Protein AF-X1JPV7-F1 (afdb_monomer)

Nearest PDB structures (foldseek):
  5b48-assembly1_B  TM=8.576E-01  e=3.446E-05  Sulfurisphaera tokodaii str. 7
  6n2o-assembly1_D  TM=8.609E-01  e=1.633E-04  Magnetococcus marinus MC-1
  5b46-assembly1_B-2  TM=8.601E-01  e=2.858E-04  Sulfurisphaera tokodaii str. 7
  5b47-assembly1_B-2  TM=8.815E-01  e=9.323E-04  Sulfurisphaera tokodaii str. 7
  9iz4-assembly3_L  TM=7.143E-01  e=3.664E-02  Bacillus spizizenii ATCC 6633 = JCM 2499

pLDDT: mean 92.88, std 5.91, range [62.09, 98.5]

Secondary structure (DSSP, 8-state):
-HHHHHHHHHTT--------S-SSS--HHHHHHHHTT-SEEE---SSS-HHHHHHHHHHHHTT---EEESTTTTSS-SSS---HHHHHHHHHHHHTS-------HHHHHHHHHT-------PPTT-THHHHHHHHHHHHHHTT--GGGSEEE--TTGGGGGGSTTT----B--STTHHHHHHHHHHHTT--S-EEEEEEHHHIIIIIHHHHHHHHHTT---EEEEE--SSBGGGTSB--TT----

Solvent-accessible surface area (backbone atoms only — not comparable to full-atom values): 14551 Å² total; per-residue (Å²): 111,68,46,56,56,49,50,33,62,74,69,70,52,90,73,92,83,83,86,81,88,46,84,77,76,58,64,57,70,63,50,51,66,50,53,76,77,41,60,63,47,76,52,89,72,76,65,68,71,60,66,52,52,49,51,53,52,50,33,60,73,67,71,48,86,52,52,73,40,21,52,91,76,57,69,32,70,68,68,79,81,81,44,54,71,54,48,50,56,44,48,24,64,76,63,75,42,86,78,85,72,92,69,58,66,67,59,55,52,53,51,58,75,66,58,72,88,79,73,68,56,74,61,91,87,45,66,66,58,56,52,46,52,50,51,54,49,49,42,48,74,72,72,45,57,67,96,63,41,54,24,23,14,13,60,53,66,51,40,35,35,40,28,78,95,51,62,50,37,76,45,65,86,39,74,31,39,11,51,48,51,35,49,50,45,46,74,73,61,52,83,57,68,31,31,17,34,33,30,44,42,34,30,74,74,45,31,54,66,41,46,53,51,35,60,76,69,63,53,87,61,47,80,46,73,55,69,75,46,39,33,56,71,85,72,56,43,83,38,98,69,39,78,89,127

Radius of gyration: 24.76 Å; Cα contacts (8 Å, |Δi|>4): 317; chains: 1; bounding box: 58×49×65 Å

Foldseek 3Di:
DVLLVVLCVVLVNDDDDDDFPDLVVTPLVVLLVVLVVAQEDEDDDAADCSVLVVSVVSCVVVVHNHHYHYPVVPLDPNDDDDHNVSSQSSVCVRVVHHRDDPDDPVVVVVVVVVDDDDQDADDDPQCVVVVLVVVCVVCVVVVHDLVLEAEDEEPANRVNCCDPPRVRHDDYDYQQCQLVVQLVCQVVPSPDEYEGEHEPQSCVVHNVVSVVVCVVVVRRYHYDYHYPQASVRVPGHGGPSHDDD

Mean predicted aligned error: 7.43 Å

Structure (mmCIF, N/CA/C/O backbone):
data_AF-X1JPV7-F1
#
_entry.id   AF-X1JPV7-F1
#
loop_
_atom_site.group_PDB
_atom_site.id
_atom_site.type_symbol
_atom_site.label_atom_id
_atom_site.label_alt_id
_atom_site.label_comp_id
_atom_site.label_asym_id
_atom_site.label_entity_id
_atom_site.label_seq_id
_atom_site.pdbx_PDB_ins_code
_atom_site.Cartn_x
_atom_site.Cartn_y
_atom_site.Cartn_z
_atom_site.occupancy
_atom_site.B_iso_or_equiv
_atom_site.auth_seq_id
_atom_site.auth_comp_id
_atom_site.auth_asym_id
_atom_site.auth_atom_id
_atom_site.pdbx_PDB_model_num
ATOM 1 N N . GLU A 1 1 ? -4.449 -0.088 17.445 1.00 78.62 1 GLU A N 1
ATOM 2 C CA . GLU A 1 1 ? -4.284 -0.575 18.845 1.00 78.62 1 GLU A CA 1
ATOM 3 C C . GLU A 1 1 ? -3.249 0.210 19.666 1.00 78.62 1 GLU A C 1
ATOM 5 O O . GLU A 1 1 ? -3.601 0.684 20.741 1.00 78.62 1 GLU A O 1
ATOM 10 N N . GLY A 1 2 ? -2.005 0.383 19.190 1.00 88.56 2 GLY A N 1
ATOM 11 C CA . GLY A 1 2 ? -0.920 1.027 19.959 1.00 88.56 2 GLY A CA 1
ATOM 12 C C . GLY A 1 2 ? -1.263 2.413 20.525 1.00 88.56 2 GLY A C 1
ATOM 13 O O . GLY A 1 2 ? -1.273 2.585 21.741 1.00 88.56 2 GLY A O 1
ATOM 14 N N . ASN A 1 3 ? -1.652 3.361 19.664 1.00 91.12 3 ASN A N 1
ATOM 15 C CA . ASN A 1 3 ? -2.007 4.731 20.076 1.00 91.12 3 ASN A CA 1
ATOM 16 C C . ASN A 1 3 ? -3.166 4.787 21.090 1.00 91.12 3 ASN A C 1
ATOM 18 O O . ASN A 1 3 ? -3.196 5.665 21.947 1.00 91.12 3 ASN A O 1
ATOM 22 N N . PHE A 1 4 ? -4.120 3.853 21.005 1.00 93.75 4 PHE A N 1
ATOM 23 C CA . PHE A 1 4 ? -5.228 3.754 21.957 1.00 93.75 4 PHE A CA 1
ATOM 24 C C . PHE A 1 4 ? -4.739 3.329 23.341 1.00 93.75 4 PHE A C 1
ATOM 26 O O . PHE A 1 4 ? -5.003 4.022 24.320 1.00 93.75 4 PHE A O 1
ATOM 33 N N . LYS A 1 5 ? -3.955 2.248 23.421 1.00 93.38 5 LYS A N 1
ATOM 34 C CA . LYS A 1 5 ? -3.360 1.790 24.687 1.00 93.38 5 LYS A CA 1
ATOM 35 C C . LYS A 1 5 ? -2.445 2.846 25.308 1.00 93.38 5 LYS A C 1
ATOM 37 O O . LYS A 1 5 ? -2.472 3.040 26.522 1.00 93.38 5 LYS A O 1
ATOM 42 N N . GLU A 1 6 ? -1.668 3.545 24.484 1.00 92.81 6 GLU A N 1
ATOM 43 C CA . GLU A 1 6 ? -0.836 4.661 24.935 1.00 92.81 6 GLU A CA 1
ATOM 44 C C . GLU A 1 6 ? -1.685 5.779 25.551 1.00 92.81 6 GLU A C 1
ATOM 46 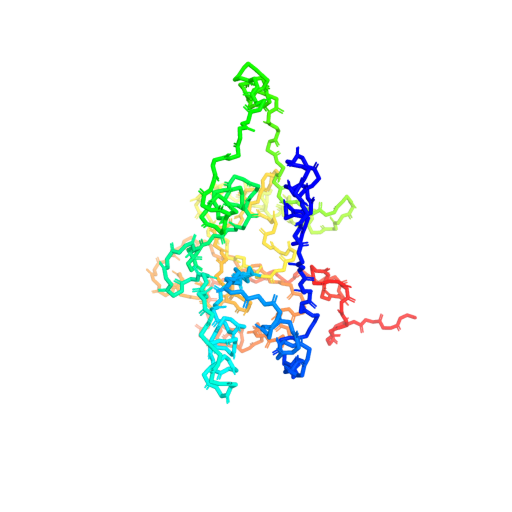O O . GLU A 1 6 ? -1.363 6.256 26.638 1.00 92.81 6 GLU A O 1
ATOM 51 N N . ALA A 1 7 ? -2.796 6.160 24.910 1.00 92.62 7 ALA A N 1
ATOM 52 C CA . ALA A 1 7 ? -3.692 7.191 25.427 1.00 92.62 7 ALA A CA 1
ATOM 53 C C . ALA A 1 7 ? -4.322 6.787 26.768 1.00 92.62 7 ALA A C 1
ATOM 55 O O . ALA A 1 7 ? -4.340 7.599 27.693 1.00 92.62 7 ALA A O 1
ATOM 56 N N . LEU A 1 8 ? -4.766 5.530 26.912 1.00 93.25 8 LEU A N 1
ATOM 57 C CA . LEU A 1 8 ? -5.289 5.022 28.185 1.00 93.25 8 LEU A CA 1
ATOM 58 C C . LEU A 1 8 ? -4.258 5.144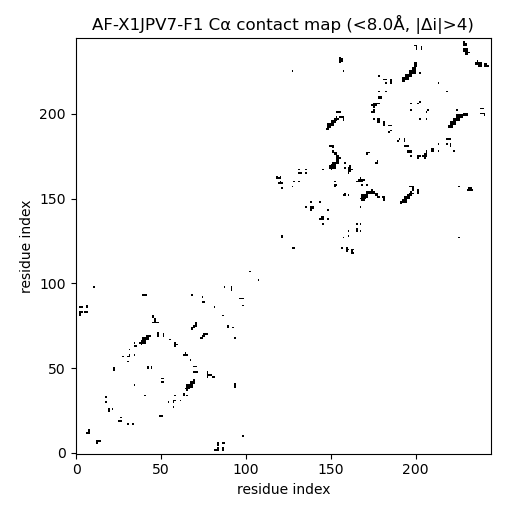 29.310 1.00 93.25 8 LEU A C 1
ATOM 60 O O . LEU A 1 8 ? -4.578 5.651 30.383 1.00 93.25 8 LEU A O 1
ATOM 64 N N . LYS A 1 9 ? -3.013 4.722 29.051 1.00 92.44 9 LYS A N 1
ATOM 65 C CA . LYS A 1 9 ? -1.923 4.795 30.031 1.00 92.44 9 LYS A CA 1
ATOM 66 C C . LYS A 1 9 ? -1.575 6.242 30.377 1.00 92.44 9 LYS A C 1
ATOM 68 O O . LYS A 1 9 ? -1.442 6.566 31.551 1.00 92.44 9 LYS A O 1
ATOM 73 N N . LYS A 1 10 ? -1.436 7.105 29.367 1.00 90.56 10 LYS A N 1
ATOM 74 C CA . LYS A 1 10 ? -1.024 8.503 29.542 1.00 90.56 10 LYS A CA 1
ATOM 75 C C . LYS A 1 10 ? -2.023 9.311 30.364 1.00 90.56 10 LYS A C 1
ATOM 77 O O . LYS A 1 10 ? -1.609 10.120 31.181 1.00 90.56 10 LYS A O 1
ATOM 82 N N . TYR A 1 11 ? -3.315 9.086 30.149 1.00 90.81 11 TYR A N 1
ATOM 83 C CA . TYR A 1 11 ? -4.384 9.817 30.831 1.00 90.81 11 TYR A CA 1
ATOM 84 C C . TYR A 1 11 ? -4.992 9.044 32.010 1.00 90.81 11 TYR A C 1
ATOM 86 O O . TYR A 1 11 ? -6.027 9.446 32.530 1.00 90.81 11 TYR A O 1
ATOM 94 N N . ASN A 1 12 ? -4.367 7.932 32.419 1.00 91.69 12 ASN A N 1
ATOM 95 C CA . ASN A 1 12 ? -4.822 7.055 33.502 1.00 91.69 12 ASN A CA 1
ATOM 96 C C . ASN A 1 12 ? -6.316 6.673 33.395 1.00 91.69 12 ASN A C 1
ATOM 98 O O . ASN A 1 12 ? -7.053 6.647 34.383 1.00 91.69 12 ASN A O 1
ATOM 102 N N . LEU A 1 13 ? -6.776 6.407 32.170 1.00 92.75 13 LEU A N 1
ATOM 103 C CA . LEU A 1 13 ? -8.178 6.124 31.880 1.00 92.75 13 LEU A CA 1
ATOM 104 C C . LEU A 1 13 ? -8.487 4.652 32.131 1.00 92.75 13 LEU A C 1
ATOM 106 O O . LEU A 1 13 ? -7.858 3.759 31.561 1.00 92.75 13 LEU A O 1
ATOM 110 N N . LYS A 1 14 ? -9.522 4.400 32.933 1.00 93.25 14 LYS A N 1
ATOM 111 C CA . LYS 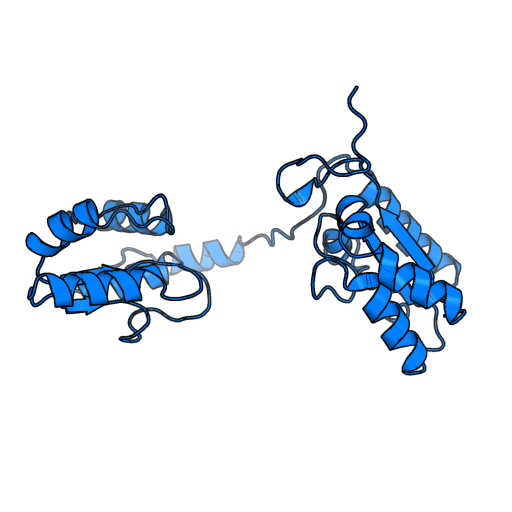A 1 14 ? -10.082 3.064 33.144 1.00 93.25 14 LYS A CA 1
ATOM 112 C C . LYS A 1 14 ? -11.298 2.884 32.244 1.00 93.25 14 LYS A C 1
ATOM 114 O O . LYS A 1 14 ? -12.404 3.262 32.612 1.00 93.25 14 LYS A O 1
ATOM 119 N N . LEU A 1 15 ? -11.069 2.337 31.053 1.00 94.31 15 LEU A N 1
ATOM 120 C CA . LEU A 1 15 ? -12.117 2.035 30.080 1.00 94.31 15 LEU A CA 1
ATOM 121 C C . LEU A 1 15 ? -12.209 0.531 29.830 1.00 94.31 15 LEU A C 1
ATOM 123 O O . LEU A 1 15 ? -11.190 -0.140 29.662 1.00 94.31 15 LEU A O 1
ATOM 127 N N . SER A 1 16 ? -13.438 0.026 29.748 1.00 94.94 16 SER A N 1
ATOM 128 C CA . SER A 1 16 ? -13.720 -1.289 29.175 1.00 94.94 16 SER A CA 1
ATOM 129 C C . SER A 1 16 ? -13.540 -1.212 27.661 1.00 94.94 16 SER A C 1
ATOM 131 O O . SER A 1 16 ? -14.038 -0.284 27.026 1.00 94.94 16 SER A O 1
ATOM 133 N N . TRP A 1 17 ? -12.829 -2.167 27.067 1.00 95.31 17 TRP A N 1
ATOM 134 C CA . TRP A 1 17 ? -12.617 -2.212 25.620 1.00 95.31 17 TRP A CA 1
ATOM 135 C C . TRP A 1 17 ? -12.588 -3.656 25.118 1.00 95.31 17 TRP A C 1
ATOM 137 O O . TRP A 1 17 ? -12.130 -4.560 25.817 1.00 95.31 17 TRP A O 1
ATOM 147 N N . LEU A 1 18 ? -13.077 -3.859 23.895 1.00 95.25 18 LEU A N 1
ATOM 148 C CA . LEU A 1 18 ? -13.127 -5.151 23.220 1.00 95.25 18 LEU A CA 1
ATOM 149 C C . LEU A 1 18 ? -12.269 -5.091 21.955 1.00 95.25 18 LEU A C 1
ATOM 151 O O . LEU A 1 18 ? -12.487 -4.251 21.085 1.00 95.25 18 LEU A O 1
ATOM 155 N N . LYS A 1 19 ? -11.289 -5.994 21.843 1.00 94.94 19 LYS A N 1
ATOM 156 C CA . LYS A 1 19 ? -10.516 -6.174 20.610 1.00 94.94 19 LYS A CA 1
ATOM 157 C C . LYS A 1 19 ? -11.245 -7.144 19.685 1.00 94.94 19 LYS A C 1
ATOM 159 O O . LYS A 1 19 ? -11.418 -8.310 20.038 1.00 94.94 19 LYS A O 1
ATOM 164 N N . ILE A 1 20 ? -11.594 -6.679 18.490 1.00 93.44 20 ILE A N 1
ATOM 165 C CA . ILE A 1 20 ? -12.087 -7.529 17.406 1.00 93.44 20 ILE A CA 1
ATOM 166 C C . ILE A 1 20 ? -10.874 -8.077 16.647 1.00 93.44 20 ILE A C 1
ATOM 168 O O . ILE A 1 20 ? -10.112 -7.317 16.056 1.00 93.44 20 ILE A O 1
ATOM 172 N N . GLY A 1 21 ? -10.641 -9.387 16.748 1.00 89.69 21 GLY A N 1
ATOM 173 C CA . GLY A 1 21 ? -9.523 -10.063 16.074 1.00 89.69 21 GLY A CA 1
ATOM 174 C C . GLY A 1 21 ? -9.856 -10.562 14.667 1.00 89.69 21 GLY A C 1
ATOM 175 O O . GLY A 1 21 ? -8.951 -10.752 13.866 1.00 89.69 21 GLY A O 1
ATOM 176 N N . MET A 1 22 ? -11.144 -10.751 14.377 1.00 87.62 22 MET A N 1
ATOM 177 C CA . MET A 1 22 ? -11.664 -11.236 13.104 1.00 87.62 22 MET A CA 1
ATOM 178 C C . MET A 1 22 ? -12.883 -10.389 12.740 1.00 87.62 22 MET A C 1
ATOM 180 O O . MET A 1 22 ? -13.811 -10.283 13.543 1.00 87.62 22 MET A O 1
ATOM 184 N N . VAL A 1 23 ? -12.861 -9.756 11.566 1.00 89.38 23 VAL A N 1
ATOM 185 C CA . VAL A 1 23 ? -13.996 -8.957 11.066 1.00 89.38 23 VAL A CA 1
ATOM 186 C C . 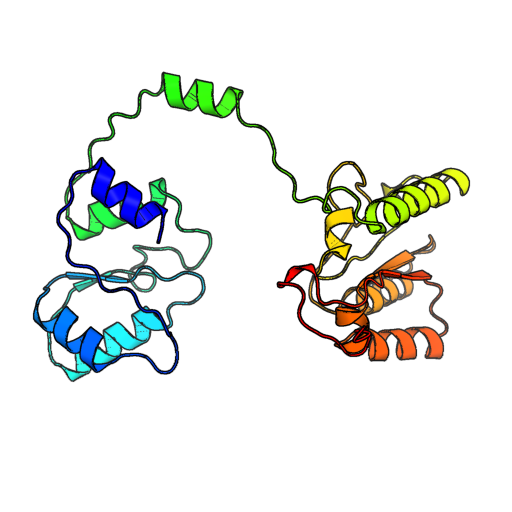VAL A 1 23 ? -15.046 -9.828 10.379 1.00 89.38 23 VAL A C 1
ATOM 188 O O . VAL A 1 23 ? -16.219 -9.473 10.357 1.00 89.38 23 VAL A O 1
ATOM 191 N N . HIS A 1 24 ? -14.634 -10.989 9.861 1.00 87.31 24 HIS A N 1
ATOM 192 C CA . HIS A 1 24 ? -15.526 -11.965 9.257 1.00 87.31 24 HIS A CA 1
ATOM 193 C C . HIS A 1 24 ? -15.006 -13.402 9.476 1.00 87.31 24 HIS A C 1
ATOM 195 O O . HIS A 1 24 ? -13.898 -13.703 9.029 1.00 87.31 24 HIS A O 1
ATOM 201 N N . PRO A 1 25 ? -15.765 -14.288 10.150 1.00 90.50 25 PRO A N 1
ATOM 202 C CA . PRO A 1 25 ? -17.029 -14.010 10.838 1.00 90.50 25 PRO A CA 1
ATOM 203 C C . PRO A 1 25 ? -16.832 -13.085 12.053 1.00 90.50 25 PRO A C 1
ATOM 205 O O . PRO A 1 25 ? -15.816 -13.161 12.747 1.00 90.50 25 PRO A O 1
ATOM 208 N N . LEU A 1 26 ? -17.806 -12.205 12.307 1.00 93.88 26 LEU A N 1
ATOM 209 C CA . LEU A 1 26 ? -17.771 -11.262 13.426 1.00 93.88 26 LEU A CA 1
ATOM 210 C C . LEU A 1 26 ? -18.178 -11.966 14.740 1.00 93.88 26 LEU A C 1
ATOM 212 O O . LEU A 1 26 ? -19.150 -12.723 14.740 1.00 93.88 26 LEU A O 1
ATOM 216 N N . PRO A 1 27 ? -17.493 -11.729 15.878 1.00 95.25 27 PRO A N 1
ATOM 217 C CA . PRO A 1 27 ? -17.831 -12.361 17.155 1.00 95.25 27 PRO A CA 1
ATOM 218 C C . PRO A 1 27 ? -19.057 -11.701 17.814 1.00 95.25 27 PRO A C 1
ATOM 220 O O . PRO A 1 27 ? -18.924 -10.980 18.805 1.00 95.25 27 PRO A O 1
ATOM 223 N N . GLU A 1 28 ? -20.249 -11.950 17.268 1.00 95.25 28 GLU A N 1
ATOM 224 C CA . GLU A 1 28 ? -21.493 -11.278 17.674 1.00 95.25 28 GLU A CA 1
ATOM 225 C C . GLU A 1 28 ? -21.799 -11.394 19.172 1.00 95.25 28 GLU A C 1
ATOM 227 O O . GLU A 1 28 ? -22.053 -10.378 19.810 1.00 95.25 28 GLU A O 1
ATOM 232 N N . GLU A 1 29 ? -21.728 -12.594 19.758 1.00 95.31 29 GLU A N 1
ATOM 233 C CA . GLU A 1 29 ? -22.069 -12.808 21.177 1.00 95.31 29 GLU A CA 1
ATOM 234 C C . GLU A 1 29 ? -21.191 -11.976 22.120 1.00 95.31 29 GLU A C 1
ATOM 236 O O . GLU A 1 29 ? -21.682 -11.338 23.048 1.00 95.31 29 GLU A O 1
ATOM 241 N N . ARG A 1 30 ? -19.893 -11.859 21.817 1.00 96.25 30 ARG A N 1
ATOM 242 C CA . ARG A 1 30 ? -18.977 -11.026 22.611 1.00 96.25 30 ARG A CA 1
ATOM 243 C C . ARG A 1 30 ? -19.296 -9.539 22.487 1.00 96.25 30 ARG A C 1
ATOM 245 O O . ARG A 1 30 ? -19.095 -8.793 23.443 1.00 96.25 30 ARG A O 1
ATOM 252 N N . ILE A 1 31 ? -19.746 -9.099 21.311 1.00 96.81 31 ILE A N 1
ATOM 253 C CA . ILE A 1 31 ? -20.178 -7.715 21.093 1.00 96.81 31 ILE A CA 1
ATOM 254 C C . ILE A 1 31 ? -21.469 -7.462 21.871 1.00 96.81 31 ILE A C 1
ATOM 256 O O . ILE A 1 31 ? -21.553 -6.447 22.558 1.00 96.81 31 ILE A O 1
ATOM 260 N N . LYS A 1 32 ? -22.430 -8.392 21.837 1.00 96.50 32 LYS A N 1
ATOM 261 C CA . LYS A 1 32 ? -23.681 -8.294 22.600 1.00 96.50 32 LYS A CA 1
ATOM 262 C C . LYS A 1 32 ? -23.413 -8.136 24.096 1.00 96.50 32 LYS A C 1
ATOM 264 O O . LYS A 1 32 ? -23.798 -7.121 24.672 1.00 96.50 32 LYS A O 1
ATOM 269 N N . GLU A 1 33 ? -22.650 -9.056 24.686 1.00 96.50 33 GLU A N 1
ATOM 270 C CA . GLU A 1 33 ? -22.269 -9.015 26.108 1.00 96.50 33 GLU A CA 1
ATOM 271 C C . GLU A 1 33 ? -21.542 -7.719 26.504 1.00 96.50 33 GLU A C 1
ATOM 273 O O . GLU A 1 33 ? -21.607 -7.278 27.656 1.00 96.50 33 GLU A O 1
ATOM 278 N N . PHE A 1 34 ? -20.794 -7.123 25.571 1.00 97.25 34 PHE A N 1
ATOM 279 C CA . PHE A 1 34 ? -20.110 -5.854 25.790 1.00 97.25 34 PHE A CA 1
ATOM 280 C C . PHE A 1 34 ? -21.086 -4.671 25.751 1.00 97.25 34 PHE A C 1
ATOM 282 O O . PHE A 1 34 ? -21.041 -3.820 26.639 1.00 97.25 34 PHE A O 1
ATOM 289 N N . LEU A 1 35 ? -21.984 -4.635 24.759 1.00 97.00 35 LEU A N 1
ATOM 290 C CA . LEU A 1 35 ? -22.982 -3.575 24.574 1.00 97.00 35 LEU A CA 1
ATOM 291 C C . LEU A 1 35 ? -24.021 -3.529 25.699 1.00 97.00 35 LEU A C 1
ATOM 293 O O . LEU A 1 35 ? -24.482 -2.449 26.056 1.00 97.00 35 LEU A O 1
ATOM 297 N N . GLU A 1 36 ? -24.362 -4.667 26.301 1.00 95.88 36 GLU A N 1
ATOM 298 C CA . GLU A 1 36 ? -25.276 -4.715 27.451 1.00 95.88 36 GLU A CA 1
ATOM 299 C C . GLU A 1 36 ? -24.756 -3.924 28.661 1.00 95.88 36 GLU A C 1
ATOM 301 O O . GLU A 1 36 ? -25.542 -3.363 29.425 1.00 95.88 36 GLU A O 1
ATOM 306 N N . LYS A 1 37 ? -23.429 -3.843 28.819 1.00 95.75 37 LYS A N 1
ATOM 307 C CA . LYS A 1 37 ? -22.756 -3.262 29.993 1.00 95.75 37 LYS A CA 1
ATOM 308 C C . LYS A 1 37 ? -22.398 -1.785 29.831 1.00 95.75 37 LYS A C 1
ATOM 310 O O . LYS A 1 37 ? -21.798 -1.213 30.740 1.00 95.75 37 LYS A O 1
ATOM 315 N N . VAL A 1 38 ? -22.705 -1.174 28.686 1.00 95.81 38 VAL A N 1
ATOM 316 C CA . VAL A 1 38 ? -22.317 0.208 28.376 1.00 95.81 38 VAL A CA 1
ATOM 317 C C . VAL A 1 38 ? -23.481 1.009 27.801 1.00 95.81 38 VAL A C 1
ATOM 319 O O . VAL A 1 38 ? -24.355 0.482 27.119 1.00 95.81 38 VAL A O 1
ATOM 322 N N . ASP A 1 39 ? -23.467 2.317 28.049 1.00 95.69 39 ASP A N 1
ATOM 323 C CA . ASP A 1 39 ? -24.449 3.251 27.478 1.00 95.69 39 ASP A CA 1
ATOM 324 C C . ASP A 1 39 ? -23.883 4.052 26.301 1.00 95.69 39 ASP A C 1
ATOM 326 O O . ASP A 1 39 ? -24.634 4.636 25.521 1.00 95.69 39 ASP A O 1
ATOM 330 N N . ARG A 1 40 ? -22.553 4.072 26.151 1.00 96.62 40 ARG A N 1
ATOM 331 C CA . ARG A 1 40 ? -21.840 4.709 25.041 1.00 96.62 40 ARG A CA 1
ATOM 332 C C . ARG A 1 40 ? -20.716 3.797 24.573 1.00 96.62 40 ARG A C 1
ATOM 334 O O . ARG A 1 40 ? -19.976 3.265 25.401 1.00 96.62 40 ARG A O 1
ATOM 341 N N . VAL A 1 41 ? -20.551 3.654 23.265 1.00 97.50 41 VAL A N 1
ATOM 342 C CA . VAL A 1 41 ? -19.475 2.864 22.664 1.00 97.50 41 VAL A CA 1
ATOM 343 C C . VAL A 1 41 ? -18.817 3.656 21.546 1.00 97.50 41 VAL A C 1
ATOM 345 O O . VAL A 1 41 ? -19.487 4.295 20.744 1.00 97.50 41 VAL A O 1
ATOM 348 N N . LEU A 1 42 ? -17.488 3.623 21.507 1.00 97.44 42 LEU A N 1
ATOM 349 C CA . LEU A 1 42 ? -16.700 4.179 20.417 1.00 97.44 42 LEU A CA 1
ATOM 350 C C . LEU A 1 42 ? -16.140 3.033 19.582 1.00 97.44 42 LEU A C 1
ATOM 352 O O . LEU A 1 42 ? -15.360 2.226 20.095 1.00 97.44 42 LEU A O 1
ATOM 356 N N . VAL A 1 43 ? -16.499 2.983 18.304 1.00 96.88 43 VAL A N 1
ATOM 357 C CA . VAL A 1 43 ? -15.968 1.995 17.367 1.00 96.88 43 VAL A CA 1
ATOM 358 C C . VAL A 1 43 ? -14.724 2.569 16.698 1.00 96.88 43 VAL A C 1
ATOM 360 O O . VAL A 1 43 ? -14.787 3.513 15.915 1.00 96.88 43 VAL A O 1
ATOM 363 N N . LEU A 1 44 ? -13.564 2.012 17.045 1.00 95.00 44 LEU A N 1
ATOM 364 C CA . LEU A 1 44 ? -12.286 2.356 16.428 1.00 95.00 44 LEU A CA 1
ATOM 365 C C . LEU A 1 44 ? -11.950 1.336 15.332 1.00 95.00 44 LEU A C 1
ATOM 367 O O . LEU A 1 44 ? -11.369 0.293 15.628 1.00 95.00 44 LEU A O 1
ATOM 371 N N . GLU A 1 45 ? -12.246 1.662 14.073 1.00 91.94 45 GLU A N 1
ATOM 372 C CA . GLU A 1 45 ? -11.893 0.838 12.908 1.00 91.94 45 GLU A CA 1
ATOM 373 C C . GLU A 1 45 ? -11.257 1.652 11.770 1.00 91.94 45 GLU A C 1
ATOM 375 O O . GLU A 1 45 ? -11.701 2.745 11.441 1.00 91.94 45 GLU A O 1
ATOM 380 N N . GLU A 1 46 ? -10.211 1.145 11.124 1.00 87.19 46 GLU A N 1
ATOM 381 C CA . GLU A 1 46 ? -9.577 1.826 9.981 1.00 87.19 46 GLU A CA 1
ATOM 382 C C . GLU A 1 46 ? -10.260 1.420 8.657 1.00 87.19 46 GLU A C 1
ATOM 384 O O . GLU A 1 46 ? -10.883 0.369 8.596 1.00 87.19 46 GLU A O 1
ATOM 389 N N . LEU A 1 47 ? -10.169 2.258 7.612 1.00 86.38 47 LEU A N 1
ATOM 390 C CA . LEU A 1 47 ? -10.825 2.090 6.293 1.00 86.38 47 LEU A CA 1
ATOM 391 C C . LEU A 1 47 ? -12.347 2.316 6.283 1.00 86.38 47 LEU A C 1
ATOM 393 O O . LEU A 1 47 ? -12.782 3.421 6.603 1.00 86.38 47 LEU A O 1
ATOM 397 N N . ASP A 1 48 ? -13.156 1.322 5.929 1.00 91.19 48 ASP A N 1
ATOM 398 C CA . ASP A 1 48 ? -14.616 1.436 5.836 1.00 91.19 48 ASP A CA 1
ATOM 399 C C . ASP A 1 48 ? -15.309 1.031 7.151 1.00 91.19 48 ASP A C 1
ATOM 401 O O . ASP A 1 48 ? -14.733 0.271 7.930 1.00 91.19 48 ASP A O 1
ATOM 405 N N . PRO A 1 49 ? -16.510 1.563 7.457 1.00 94.25 49 PRO A N 1
ATOM 406 C CA . PRO A 1 49 ? -17.211 1.319 8.718 1.00 94.25 49 PRO A CA 1
ATOM 407 C C . PRO A 1 49 ? -17.956 -0.032 8.770 1.00 94.25 49 PRO A C 1
ATOM 409 O O . PRO A 1 49 ? -19.185 -0.074 8.886 1.00 94.25 49 PRO A O 1
ATOM 412 N N . LEU A 1 50 ? -17.239 -1.150 8.617 1.00 94.94 50 LEU A N 1
ATOM 413 C CA . LEU A 1 50 ? -17.844 -2.489 8.577 1.00 94.94 50 LEU A CA 1
ATOM 414 C C . LEU A 1 50 ? -18.250 -2.979 9.972 1.00 94.94 50 LEU A C 1
ATOM 416 O O . LEU A 1 50 ? -19.361 -3.469 10.165 1.00 94.94 50 LEU A O 1
ATOM 420 N N . VAL A 1 51 ? -17.367 -2.831 10.958 1.00 95.69 51 VAL A N 1
ATOM 421 C CA . VAL A 1 51 ? -17.624 -3.242 12.342 1.00 95.69 51 VAL A CA 1
ATOM 422 C C . VAL A 1 51 ? -18.638 -2.306 12.990 1.00 95.69 51 VAL A C 1
ATOM 424 O O . VAL A 1 51 ? -19.516 -2.777 13.705 1.00 95.69 51 VAL A O 1
ATOM 427 N N . GLU A 1 52 ? -18.570 -0.998 12.735 1.00 96.75 52 GLU A N 1
ATOM 428 C CA . GLU A 1 52 ? -19.543 -0.026 13.245 1.00 96.75 52 GLU A CA 1
ATOM 429 C C . GLU A 1 52 ? -20.952 -0.325 12.732 1.00 96.75 52 GLU A C 1
ATOM 431 O O . GLU A 1 52 ? -21.892 -0.322 13.527 1.00 96.75 52 GLU A O 1
ATOM 436 N N . ALA A 1 53 ? -21.101 -0.655 11.443 1.00 96.50 53 ALA A N 1
ATOM 437 C CA . ALA A 1 53 ? -22.391 -1.043 10.871 1.00 96.50 53 ALA A CA 1
ATOM 438 C C . ALA A 1 53 ? -22.988 -2.267 11.584 1.00 96.50 53 ALA A C 1
ATOM 440 O O . ALA A 1 53 ? -24.161 -2.261 11.968 1.00 96.50 53 ALA A O 1
ATOM 441 N N . GLU A 1 54 ? -22.173 -3.291 11.831 1.00 96.56 54 GLU A N 1
ATOM 442 C CA . GLU A 1 54 ? -22.615 -4.491 12.539 1.00 96.56 54 GLU A CA 1
ATOM 443 C C . GLU A 1 54 ? -22.909 -4.231 14.020 1.00 96.56 54 GLU A C 1
ATOM 445 O O . GLU A 1 54 ? -23.895 -4.739 14.550 1.00 96.56 54 GLU A O 1
ATOM 450 N N . VAL A 1 55 ? -22.124 -3.389 14.696 1.00 96.88 55 VAL A N 1
ATOM 451 C CA . VAL A 1 55 ? -22.391 -2.972 16.084 1.00 96.88 55 VAL A CA 1
ATOM 452 C C . VAL A 1 55 ? -23.734 -2.241 16.186 1.00 96.88 55 VAL A C 1
ATOM 454 O O . VAL A 1 55 ? -24.500 -2.519 17.110 1.00 96.88 55 VAL A O 1
ATOM 457 N N . ILE A 1 56 ? -24.059 -1.366 15.227 1.00 96.75 56 ILE A N 1
ATOM 458 C CA . ILE A 1 56 ? -25.371 -0.703 15.140 1.00 96.75 56 ILE A CA 1
ATOM 459 C C . ILE A 1 56 ? -26.483 -1.739 14.955 1.00 96.75 56 ILE A C 1
ATOM 461 O O . ILE A 1 56 ? -27.460 -1.724 15.706 1.00 96.75 56 ILE A O 1
ATOM 465 N N . ARG A 1 57 ? -26.324 -2.675 14.009 1.00 96.69 57 ARG A N 1
ATOM 466 C CA . ARG A 1 57 ? -27.301 -3.750 13.772 1.00 96.69 57 ARG A CA 1
ATOM 467 C C . ARG A 1 57 ? -27.538 -4.581 15.035 1.00 96.69 57 ARG A C 1
ATOM 469 O O . ARG A 1 57 ? -28.687 -4.826 15.396 1.00 96.69 57 ARG A O 1
ATOM 476 N N . ILE A 1 58 ? -26.472 -4.989 15.721 1.00 96.38 58 ILE A N 1
ATOM 477 C CA . ILE A 1 58 ? -26.546 -5.785 16.953 1.00 96.38 58 ILE A CA 1
ATOM 478 C C . ILE A 1 58 ? -27.238 -4.995 18.069 1.00 96.38 58 ILE A C 1
ATOM 480 O O . ILE A 1 58 ? -28.123 -5.538 18.728 1.00 96.38 58 ILE A O 1
ATOM 484 N N . ALA A 1 59 ? -26.900 -3.716 18.261 1.00 96.44 59 ALA A N 1
ATOM 485 C CA . ALA A 1 59 ? -27.556 -2.866 19.256 1.00 96.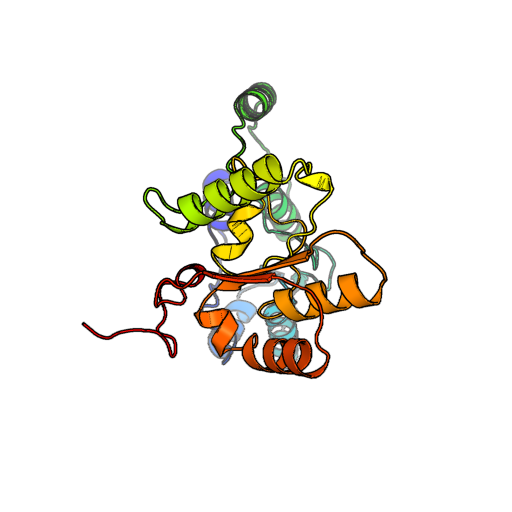44 59 ALA A CA 1
ATOM 486 C C . ALA A 1 59 ? -29.068 -2.735 18.996 1.00 96.44 59 ALA A C 1
ATOM 488 O O . ALA A 1 59 ? -29.865 -2.837 19.933 1.00 96.44 59 ALA A O 1
ATOM 489 N N . CYS A 1 60 ? -29.466 -2.582 17.726 1.00 95.12 60 CYS A N 1
ATOM 490 C CA . CYS A 1 60 ? -30.871 -2.584 17.318 1.00 95.12 60 CYS A CA 1
ATOM 491 C C . CYS A 1 60 ? -31.565 -3.916 17.636 1.00 95.12 60 CYS A C 1
ATOM 493 O O . CYS A 1 60 ? -32.661 -3.903 18.192 1.00 95.12 60 CYS A O 1
ATOM 495 N N . LEU A 1 61 ? -30.936 -5.057 17.336 1.00 95.06 61 LEU A N 1
ATOM 496 C CA . LEU A 1 61 ? -31.504 -6.383 17.616 1.00 95.06 61 LEU A CA 1
ATOM 497 C C . LEU A 1 61 ? -31.624 -6.685 19.115 1.00 95.06 61 LEU A C 1
ATOM 499 O O . LEU A 1 61 ? -32.575 -7.341 19.527 1.00 95.06 61 LEU A O 1
ATOM 503 N N . LEU A 1 62 ? -30.699 -6.180 19.934 1.00 94.00 62 LEU A N 1
ATOM 504 C CA . LEU A 1 62 ? -30.776 -6.262 21.397 1.00 94.00 62 LEU A CA 1
ATOM 505 C C . LEU A 1 62 ? -31.826 -5.321 22.003 1.00 94.00 62 LEU A C 1
ATOM 507 O O . LEU A 1 62 ? -32.065 -5.374 23.208 1.00 94.00 62 LEU A O 1
ATOM 511 N N . ASN A 1 63 ? -32.410 -4.421 21.203 1.00 93.81 63 ASN A N 1
ATOM 512 C CA . ASN A 1 63 ? -33.257 -3.328 21.678 1.00 93.81 63 ASN A CA 1
ATOM 513 C C . ASN A 1 63 ? -32.587 -2.502 22.802 1.00 93.81 63 ASN A C 1
ATOM 515 O O . ASN A 1 63 ? -33.248 -1.965 23.695 1.00 93.81 63 ASN A O 1
ATOM 519 N N . LYS A 1 64 ? -31.249 -2.407 22.780 1.00 90.06 64 LYS A N 1
ATOM 520 C CA . LYS A 1 64 ? -30.457 -1.662 23.764 1.00 90.06 64 LYS A CA 1
ATOM 521 C C . LYS A 1 64 ? -30.146 -0.287 23.189 1.00 90.06 64 LYS A C 1
ATOM 523 O O . LYS A 1 64 ? -29.498 -0.144 22.155 1.00 90.06 64 LYS A O 1
ATOM 528 N N . LYS A 1 65 ? -30.569 0.752 23.905 1.00 92.81 65 LYS A N 1
ATOM 529 C CA . LYS A 1 65 ? -30.217 2.132 23.571 1.00 92.81 65 LYS A CA 1
ATOM 530 C C . LYS A 1 65 ? -28.769 2.405 23.998 1.00 92.81 65 LYS A C 1
ATOM 532 O O . LYS A 1 65 ? -28.525 2.684 25.169 1.00 92.81 65 LYS A O 1
ATOM 537 N N . VAL A 1 66 ? -27.833 2.304 23.054 1.00 95.62 66 VAL A N 1
ATOM 538 C CA . VAL A 1 66 ? -26.417 2.686 23.214 1.00 95.62 66 VAL A CA 1
ATOM 539 C C . VAL A 1 66 ? -26.112 3.854 22.281 1.00 95.62 66 VAL A C 1
ATOM 541 O O . VAL A 1 66 ? -26.503 3.839 21.116 1.00 95.62 66 VAL A O 1
ATOM 544 N N . GLU A 1 67 ? -25.404 4.868 22.771 1.00 97.31 67 GLU A N 1
ATOM 545 C CA . GLU A 1 67 ? -24.826 5.916 21.925 1.00 97.31 67 GLU A CA 1
ATOM 546 C C . GLU A 1 67 ? -23.583 5.356 21.218 1.00 97.31 67 GLU A C 1
ATOM 548 O O . GLU A 1 67 ? -22.552 5.128 21.855 1.00 97.31 67 GLU A O 1
ATOM 553 N N . ILE A 1 68 ? -23.686 5.100 19.914 1.00 97.75 68 ILE A N 1
ATOM 554 C CA . ILE A 1 68 ? -22.590 4.566 19.098 1.00 97.75 68 ILE A CA 1
ATOM 555 C C . ILE A 1 68 ? -21.885 5.733 18.406 1.00 97.75 68 ILE A C 1
ATOM 557 O O . ILE A 1 68 ? -22.505 6.480 17.653 1.00 97.75 68 ILE A O 1
ATOM 561 N N . LEU A 1 69 ? -20.594 5.882 18.688 1.00 97.75 69 LEU A N 1
ATOM 562 C CA . LEU A 1 69 ? -19.706 6.887 18.114 1.00 97.75 69 LEU A CA 1
ATOM 563 C C . LEU A 1 69 ? -18.734 6.201 17.151 1.00 97.75 69 LEU A C 1
ATOM 565 O O . LEU A 1 69 ? -18.199 5.134 17.468 1.00 97.75 69 LEU A O 1
ATOM 569 N N . GLY A 1 70 ? -18.444 6.826 16.017 1.00 96.50 70 GLY A N 1
ATOM 570 C CA . GLY A 1 70 ? -17.613 6.230 14.980 1.00 96.50 70 GLY A CA 1
ATOM 571 C C . GLY A 1 70 ? -17.501 7.126 13.755 1.00 96.50 70 GLY A C 1
ATOM 572 O O . GLY A 1 70 ? -17.238 8.322 13.862 1.00 96.50 70 GLY A O 1
ATOM 573 N N . LYS A 1 71 ? -17.612 6.549 12.565 1.00 95.62 71 LYS A N 1
ATOM 574 C CA . LYS A 1 71 ? -17.545 7.267 11.291 1.00 95.62 71 LYS A CA 1
ATOM 575 C C . LYS A 1 71 ? -18.916 7.765 10.852 1.00 95.62 71 LYS A C 1
ATOM 577 O O . LYS A 1 71 ? -18.977 8.833 10.239 1.00 95.62 71 LYS A O 1
ATOM 582 N N . TYR A 1 72 ? -20.006 7.065 11.179 1.00 96.12 72 TYR A N 1
ATOM 583 C CA . TYR A 1 72 ? -21.352 7.481 10.763 1.00 96.12 72 TYR A CA 1
ATOM 584 C C . TYR A 1 72 ? -21.814 8.767 11.459 1.00 96.12 72 TYR A C 1
ATOM 586 O O . TYR A 1 72 ? -22.450 9.613 10.828 1.00 96.12 72 TYR A O 1
ATOM 594 N N . ASP A 1 73 ? -21.437 8.970 12.723 1.00 95.38 73 ASP A N 1
ATOM 595 C CA . ASP A 1 73 ? -21.704 10.208 13.473 1.00 95.38 73 ASP A CA 1
ATOM 596 C C . ASP A 1 73 ? -20.633 11.298 13.251 1.00 95.38 73 ASP A C 1
ATOM 598 O O . ASP A 1 73 ? -20.742 12.400 13.792 1.00 95.38 73 ASP A O 1
ATOM 602 N N . LYS A 1 74 ? -19.616 11.013 12.423 1.00 94.31 74 LYS A N 1
ATOM 603 C CA . LYS A 1 74 ? -18.468 11.882 12.100 1.00 94.31 74 LYS A CA 1
ATOM 604 C C . LYS A 1 74 ? -17.509 12.147 13.267 1.00 94.31 74 LYS A C 1
ATOM 606 O O . LYS A 1 74 ? -16.643 13.020 13.150 1.00 94.31 74 LYS A O 1
ATOM 611 N N . THR A 1 75 ? -17.598 11.387 14.359 1.00 94.69 75 THR A N 1
ATOM 612 C CA . THR A 1 75 ? -16.607 11.426 15.449 1.00 94.69 75 THR A CA 1
ATOM 613 C C . THR A 1 75 ? -15.219 10.972 14.960 1.00 94.69 75 THR A C 1
ATOM 615 O O . THR A 1 75 ? -14.178 11.458 15.422 1.00 94.69 75 THR A O 1
ATOM 618 N N . LEU A 1 76 ? -15.190 10.099 13.956 1.00 94.62 76 LEU A N 1
ATOM 619 C CA . LEU A 1 76 ? -14.030 9.648 13.197 1.00 94.62 76 LEU A CA 1
ATOM 620 C C . LEU A 1 76 ? -14.233 9.944 11.707 1.00 94.62 76 LEU A C 1
ATOM 622 O O . LEU A 1 76 ? -15.345 9.972 11.190 1.00 94.62 76 LEU A O 1
ATOM 626 N N . SER A 1 77 ? -13.129 10.171 10.997 1.00 91.62 77 SER A N 1
ATOM 627 C CA . SER A 1 77 ? -13.162 10.330 9.542 1.00 91.62 77 SER A CA 1
ATOM 628 C C . SER A 1 77 ? -13.125 8.966 8.855 1.00 91.62 77 SER A C 1
ATOM 630 O O . SER A 1 77 ? -12.456 8.051 9.339 1.00 91.62 77 SER A O 1
ATOM 632 N N . LEU A 1 78 ? -13.777 8.871 7.692 1.00 89.62 78 LEU A N 1
ATOM 633 C CA . LEU A 1 78 ? -13.618 7.756 6.752 1.00 89.62 78 LEU A CA 1
ATOM 634 C C . LEU A 1 78 ? -12.174 7.633 6.244 1.00 89.62 78 LEU A C 1
ATOM 636 O O . LEU A 1 78 ? -11.736 6.546 5.892 1.00 89.62 78 LEU A O 1
ATOM 640 N N . ILE A 1 79 ? -11.423 8.741 6.225 1.00 87.19 79 ILE A N 1
ATOM 641 C CA . ILE A 1 79 ? -10.079 8.790 5.650 1.00 87.19 79 ILE A CA 1
ATOM 642 C C . ILE A 1 79 ? -8.987 9.109 6.677 1.00 87.19 79 ILE A C 1
ATOM 644 O O . ILE A 1 79 ? -9.148 9.859 7.650 1.00 87.19 79 ILE A O 1
ATOM 648 N N . GLY A 1 80 ? -7.801 8.581 6.385 1.00 82.06 80 GLY A N 1
ATOM 649 C CA . GLY A 1 80 ? -6.584 8.792 7.155 1.00 82.06 80 GLY A CA 1
ATOM 650 C C . GLY A 1 80 ? -6.430 7.842 8.341 1.00 82.06 80 GLY A C 1
ATOM 651 O O . GLY A 1 80 ? -7.278 7.012 8.635 1.00 82.06 80 GLY A O 1
ATOM 652 N N . ASN A 1 81 ? -5.312 7.994 9.043 1.00 85.25 81 ASN A N 1
ATOM 653 C CA . ASN A 1 81 ? -4.894 7.099 10.119 1.00 85.25 81 ASN A CA 1
ATOM 654 C C . ASN A 1 81 ? -5.414 7.529 11.496 1.00 85.25 81 ASN A C 1
ATOM 656 O O . ASN A 1 81 ? -5.786 8.690 11.703 1.00 85.25 81 ASN A O 1
ATOM 660 N N . TYR A 1 82 ? -5.349 6.624 12.471 1.00 91.12 82 TYR A N 1
ATOM 661 C CA . TYR A 1 82 ? -5.677 6.890 13.876 1.00 91.12 82 TYR A CA 1
ATOM 662 C C . TYR A 1 82 ? -4.447 7.294 14.683 1.00 91.12 82 TYR A C 1
ATOM 664 O O . TYR A 1 82 ? -3.917 6.540 15.499 1.00 91.12 82 TYR A O 1
ATOM 672 N N . SER A 1 83 ? -3.982 8.522 14.450 1.00 90.25 83 SER A N 1
ATOM 673 C CA . SER A 1 83 ? -2.892 9.118 15.227 1.00 90.25 83 SER A CA 1
ATOM 674 C C . SER A 1 83 ? -3.277 9.321 16.695 1.00 90.25 83 SER A C 1
ATOM 676 O O . SER A 1 83 ? -4.454 9.485 17.023 1.00 90.25 83 SER A O 1
ATOM 678 N N . PHE A 1 84 ? -2.278 9.399 17.580 1.00 90.00 84 PHE A N 1
ATOM 679 C CA . PHE A 1 84 ? -2.485 9.687 19.004 1.00 90.00 84 PHE A CA 1
ATOM 680 C C . PHE A 1 84 ? -3.381 10.918 19.231 1.00 90.00 84 PHE A C 1
ATOM 682 O O . PHE A 1 84 ? -4.318 10.882 20.023 1.00 90.00 84 PHE A O 1
ATOM 689 N N . LYS A 1 85 ? -3.151 11.999 18.472 1.00 89.12 85 LYS A N 1
ATOM 690 C CA . LYS A 1 85 ? -3.948 13.234 18.548 1.00 89.12 85 LYS A CA 1
ATOM 691 C C . LYS A 1 85 ? -5.415 13.013 18.175 1.00 89.12 85 LYS A C 1
ATOM 693 O O . LYS A 1 85 ? -6.283 13.615 18.803 1.00 89.12 85 LYS A O 1
ATOM 698 N N . LYS A 1 86 ? -5.693 12.200 17.150 1.00 92.00 86 LYS A N 1
ATOM 699 C CA . LYS A 1 86 ? -7.069 11.859 16.766 1.00 92.00 86 LYS A CA 1
ATOM 700 C C . LYS A 1 86 ? -7.722 11.030 17.864 1.00 92.00 86 LYS A C 1
ATOM 702 O O . LYS A 1 86 ? -8.730 11.473 18.389 1.00 92.00 86 LYS A O 1
ATOM 707 N N . ILE A 1 87 ? -7.079 9.942 18.292 1.00 94.19 87 ILE A N 1
ATOM 708 C CA . ILE A 1 87 ? -7.566 9.088 19.385 1.00 94.19 87 ILE A CA 1
ATOM 709 C C . ILE A 1 87 ? -7.884 9.902 20.642 1.00 94.19 87 ILE A C 1
ATOM 711 O O . ILE A 1 87 ? -8.963 9.743 21.201 1.00 94.19 87 ILE A O 1
ATOM 715 N N . LYS A 1 88 ? -6.997 10.819 21.053 1.00 93.38 88 LYS A N 1
ATOM 716 C CA . LYS A 1 88 ? -7.242 11.725 22.184 1.00 93.38 88 LYS A CA 1
ATOM 717 C C . LYS A 1 88 ? -8.563 12.484 22.020 1.00 93.38 88 LYS A C 1
ATOM 719 O O . LYS A 1 88 ? -9.401 12.427 22.909 1.00 93.38 88 LYS A O 1
ATOM 724 N N . LYS A 1 89 ? -8.756 13.169 20.889 1.00 92.81 89 LYS A N 1
ATOM 725 C CA . LYS A 1 89 ? -9.982 13.942 20.624 1.00 92.81 89 LYS A CA 1
ATOM 726 C C . LYS A 1 89 ? -11.226 13.060 20.651 1.00 92.81 89 LYS A C 1
ATOM 728 O O . LYS A 1 89 ? -12.243 13.441 21.212 1.00 92.81 89 LYS A O 1
ATOM 733 N N . THR A 1 90 ? -11.140 11.875 20.060 1.00 94.56 90 THR A N 1
ATOM 734 C CA . THR A 1 90 ? -12.248 10.922 20.025 1.00 94.56 90 THR A CA 1
ATOM 735 C C . THR A 1 90 ? -12.593 10.409 21.429 1.00 94.56 90 THR A C 1
ATOM 737 O O . THR A 1 90 ? -13.766 10.282 21.773 1.00 94.56 90 THR A O 1
ATOM 740 N N . LEU A 1 91 ? -11.586 10.194 22.284 1.00 95.44 91 LEU A N 1
ATOM 741 C CA . LEU A 1 91 ? -11.785 9.868 23.698 1.00 95.44 91 LEU A CA 1
ATOM 742 C C . LEU A 1 91 ? -12.415 11.024 24.483 1.00 95.44 91 LEU A C 1
ATOM 744 O O . LEU A 1 91 ? -13.263 10.768 25.329 1.00 95.44 91 LEU A O 1
ATOM 748 N N . GLU A 1 92 ? -12.068 12.280 24.191 1.00 95.06 92 GLU A N 1
ATOM 749 C CA . GLU A 1 92 ? -12.716 13.448 24.811 1.00 95.06 92 GLU A CA 1
ATOM 750 C C . GLU A 1 92 ? -14.223 13.492 24.496 1.00 95.06 92 GLU A C 1
ATOM 752 O O . GLU A 1 92 ? -15.031 13.791 25.377 1.00 95.06 92 GLU A O 1
ATOM 757 N N . VAL A 1 93 ? -14.622 13.114 23.273 1.00 96.06 93 VAL A N 1
ATOM 758 C CA . VAL A 1 93 ? -16.038 12.982 22.869 1.00 96.06 93 VAL A CA 1
ATOM 759 C C . VAL A 1 93 ? -16.722 11.813 23.594 1.00 96.06 93 VAL A C 1
ATOM 761 O O . VAL A 1 93 ? -17.819 11.973 24.150 1.00 96.06 93 VAL A O 1
ATOM 764 N N . LEU A 1 94 ? -16.063 10.649 23.661 1.00 96.25 94 LEU A N 1
ATOM 765 C CA . LEU A 1 94 ? -16.565 9.466 24.377 1.00 96.25 94 LEU A CA 1
ATOM 766 C C . LEU A 1 94 ? -16.717 9.710 25.887 1.00 96.25 94 LEU A C 1
ATOM 768 O O . LEU A 1 94 ? -17.659 9.214 26.501 1.00 96.25 94 LEU A O 1
ATOM 772 N N . LEU A 1 95 ? -15.825 10.490 26.490 1.00 94.81 95 LEU A N 1
ATOM 773 C CA . LEU A 1 95 ? -15.826 10.785 27.925 1.00 94.81 95 LEU A CA 1
ATOM 774 C C . LEU A 1 95 ? -16.581 12.068 28.280 1.00 94.81 95 LEU A C 1
ATOM 776 O O . LEU A 1 95 ? -16.758 12.352 29.463 1.00 94.81 95 LEU A O 1
ATOM 780 N N . LYS A 1 96 ? -16.988 12.869 27.283 1.00 94.06 96 LYS A N 1
ATOM 781 C CA . LYS A 1 96 ? -17.549 14.222 27.479 1.00 94.06 96 LYS A CA 1
ATOM 782 C C . LYS A 1 96 ? -16.661 15.103 28.378 1.00 94.06 96 LYS A C 1
ATOM 784 O O . LYS A 1 96 ? -17.152 15.981 29.078 1.00 94.06 96 LYS A O 1
ATOM 789 N N . THR A 1 97 ? -15.350 14.870 28.357 1.00 92.75 97 THR A N 1
ATOM 790 C CA . THR A 1 97 ? -14.371 15.507 29.249 1.00 92.75 97 THR A CA 1
ATOM 791 C C . THR A 1 97 ? -13.111 15.835 28.463 1.00 92.75 97 THR A C 1
ATOM 793 O O . THR A 1 97 ? -12.698 15.053 27.610 1.00 92.75 97 THR A O 1
ATOM 796 N N . ARG A 1 98 ? -12.483 16.984 28.735 1.00 89.88 98 ARG A N 1
ATOM 797 C CA . ARG A 1 98 ? -11.189 17.321 28.129 1.00 89.88 98 ARG A CA 1
ATOM 798 C C . ARG A 1 98 ? -10.068 16.546 28.806 1.00 89.88 98 ARG A C 1
ATOM 800 O O . ARG A 1 98 ? -10.006 16.486 30.028 1.00 89.88 98 ARG A O 1
ATOM 807 N N . LEU A 1 99 ? -9.160 16.001 28.005 1.00 88.19 99 LEU A N 1
ATOM 808 C CA . LEU A 1 99 ? -7.958 15.345 28.499 1.00 88.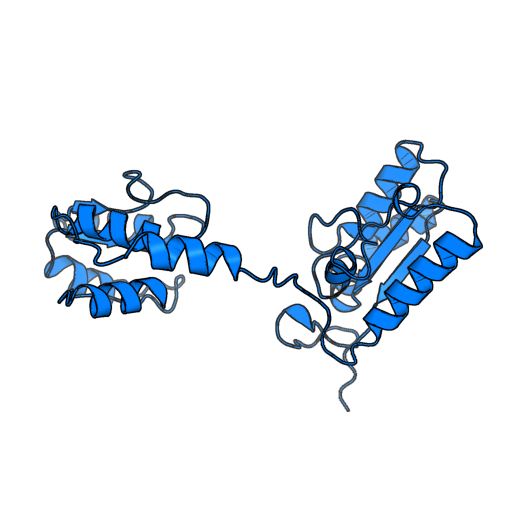19 99 LEU A CA 1
ATOM 809 C C . LEU A 1 99 ? -6.838 16.385 28.482 1.00 88.19 99 LEU A C 1
ATOM 811 O O . LEU A 1 99 ? -6.348 16.776 27.417 1.00 88.19 99 LEU A O 1
ATOM 815 N N . GLU A 1 100 ? -6.451 16.891 29.649 1.00 80.19 100 GLU A N 1
ATOM 816 C CA . GLU A 1 100 ? -5.378 17.881 29.747 1.00 80.19 100 GLU A CA 1
ATOM 817 C C . GLU A 1 100 ? -4.070 17.302 29.210 1.00 80.19 100 GLU A C 1
ATOM 819 O O . GLU A 1 100 ? -3.690 16.179 29.524 1.00 80.19 100 GLU A O 1
ATOM 824 N N . SER A 1 101 ? -3.388 18.038 28.332 1.00 68.50 101 SER A N 1
ATOM 825 C CA . SER A 1 101 ? -2.083 17.616 27.828 1.00 68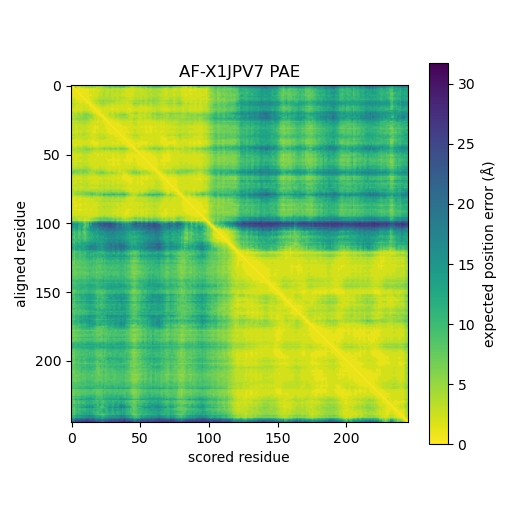.50 101 SER A CA 1
ATOM 826 C C . SER A 1 101 ? -0.973 18.371 28.538 1.00 68.50 101 SER A C 1
ATOM 828 O O . SER A 1 101 ? -0.788 19.552 28.266 1.00 68.50 101 SER A O 1
ATOM 830 N N . GLU A 1 102 ? -0.148 17.658 29.300 1.00 63.66 102 GLU A N 1
ATOM 831 C CA . GLU A 1 102 ? 1.195 18.097 29.717 1.00 63.66 102 GLU A CA 1
ATOM 832 C C . GLU A 1 102 ? 2.193 18.089 28.536 1.00 63.66 102 GLU A C 1
ATOM 834 O O . GLU A 1 102 ? 3.331 17.640 28.652 1.00 63.66 102 GLU A O 1
ATOM 839 N N . GLN A 1 103 ? 1.773 18.474 27.328 1.00 65.31 103 GLN A N 1
ATOM 840 C CA . GLN A 1 103 ? 2.710 18.582 26.209 1.00 65.31 103 GLN A CA 1
ATOM 841 C C . GLN A 1 103 ? 3.299 19.984 26.198 1.00 65.31 103 GLN A C 1
ATOM 843 O O . GLN A 1 103 ? 2.675 20.916 25.698 1.00 65.31 103 GLN A O 1
ATOM 848 N N . ASP A 1 104 ? 4.509 20.104 26.744 1.00 72.06 104 ASP A N 1
ATOM 849 C CA . ASP A 1 104 ? 5.335 21.301 26.616 1.00 72.06 104 ASP A CA 1
ATOM 850 C C . ASP A 1 104 ? 5.549 21.609 25.125 1.00 72.06 104 ASP A C 1
ATOM 852 O O . ASP A 1 104 ? 6.088 20.793 24.363 1.00 72.06 104 ASP A O 1
ATOM 856 N N . SER A 1 105 ? 5.102 22.791 24.699 1.00 74.69 105 SER A N 1
ATOM 857 C CA . SER A 1 105 ? 5.214 23.251 23.316 1.00 74.69 105 SER A CA 1
ATOM 858 C C . SER A 1 105 ? 6.665 23.263 22.835 1.00 74.69 105 SER A C 1
ATOM 860 O O . SER A 1 105 ? 6.914 22.946 21.671 1.00 74.69 105 SER A O 1
ATOM 862 N N . LYS A 1 106 ? 7.627 23.519 23.733 1.00 82.31 106 LYS A N 1
ATOM 863 C CA . LYS A 1 106 ? 9.063 23.524 23.419 1.00 82.31 106 LYS A CA 1
ATOM 864 C C . LYS A 1 106 ? 9.576 22.135 23.058 1.00 82.31 106 LYS A C 1
ATOM 866 O O . LYS A 1 106 ? 10.397 21.995 22.154 1.00 82.31 106 LYS A O 1
ATOM 871 N N . ILE A 1 107 ? 9.082 21.092 23.731 1.00 82.50 107 ILE A N 1
ATOM 872 C CA . ILE A 1 107 ? 9.443 19.703 23.409 1.00 82.50 107 ILE A CA 1
ATOM 873 C C . ILE A 1 107 ? 8.910 19.338 22.023 1.00 82.50 107 ILE A C 1
ATOM 875 O O . ILE A 1 107 ? 9.613 18.692 21.248 1.00 82.50 107 ILE A O 1
ATOM 879 N N . LEU A 1 108 ? 7.688 19.765 21.689 1.00 80.44 108 LEU A N 1
ATOM 880 C CA . LEU A 1 108 ? 7.082 19.478 20.390 1.00 80.44 108 LEU A CA 1
ATOM 881 C C . LEU A 1 108 ? 7.822 20.177 19.239 1.00 80.44 108 LEU A C 1
ATOM 883 O O . LEU A 1 108 ? 8.013 19.572 18.187 1.00 80.44 108 LEU A O 1
ATOM 887 N N . GLU A 1 109 ? 8.235 21.430 19.428 1.00 85.38 109 GLU A N 1
ATOM 888 C CA . GLU A 1 109 ? 9.043 22.167 18.448 1.00 85.38 109 GLU A CA 1
ATOM 889 C C . GLU A 1 109 ? 10.405 21.509 18.246 1.00 85.38 109 GLU A C 1
ATOM 891 O O . GLU A 1 109 ? 10.748 21.158 17.119 1.00 85.38 109 GLU A O 1
ATOM 896 N N . LYS A 1 110 ? 11.115 21.202 19.336 1.00 88.00 110 LYS A N 1
ATOM 897 C CA . LYS A 1 110 ? 12.397 20.494 19.266 1.00 88.00 110 LYS A CA 1
ATOM 898 C C . LYS A 1 110 ? 12.271 19.119 18.600 1.00 88.00 110 LYS A C 1
ATOM 900 O O . LYS A 1 110 ? 13.142 18.714 17.839 1.00 88.00 110 LYS A O 1
ATOM 905 N N . ALA A 1 111 ? 11.183 18.391 18.853 1.00 85.75 111 ALA A N 1
ATOM 906 C CA . ALA A 1 111 ? 10.929 17.106 18.205 1.00 85.75 111 ALA A CA 1
ATOM 907 C C . ALA A 1 111 ? 10.709 17.245 16.689 1.00 85.75 111 ALA A C 1
ATOM 909 O O . ALA A 1 111 ? 11.163 16.383 15.941 1.00 85.75 111 ALA A O 1
ATOM 910 N N . LYS A 1 112 ? 10.053 18.322 16.233 1.00 85.19 112 LYS A N 1
ATOM 911 C CA . LYS A 1 112 ? 9.902 18.624 14.798 1.00 85.19 112 LYS A CA 1
ATOM 912 C C . LYS A 1 112 ? 11.235 18.985 14.149 1.00 85.19 112 LYS A C 1
ATOM 914 O O . LYS A 1 112 ? 11.498 18.551 13.036 1.00 85.19 112 LYS A O 1
ATOM 919 N N . GLU A 1 113 ? 12.086 19.746 14.834 1.00 88.38 113 GLU A N 1
ATOM 920 C CA . GLU A 1 113 ? 13.430 20.078 14.335 1.00 88.38 113 GLU A CA 1
ATOM 921 C C . GLU A 1 113 ? 14.315 18.834 14.176 1.00 88.38 113 GLU A C 1
ATOM 923 O O . GLU A 1 113 ? 15.121 18.752 13.252 1.00 88.38 113 GLU A O 1
ATOM 928 N N . LEU A 1 114 ? 14.140 17.846 15.057 1.00 89.06 114 LEU A N 1
ATOM 929 C CA . LEU A 1 114 ? 14.847 16.564 15.020 1.00 89.06 114 LEU A CA 1
ATOM 930 C C . LEU A 1 114 ? 14.163 15.515 14.125 1.00 89.06 114 LEU A C 1
ATOM 932 O O . LEU A 1 114 ? 14.611 14.366 14.077 1.00 89.06 114 LEU A O 1
ATOM 936 N N . GLU A 1 115 ? 13.075 15.866 13.435 1.00 84.50 115 GLU A N 1
ATOM 937 C CA . GLU A 1 115 ? 12.333 14.929 12.598 1.00 84.50 115 GLU A CA 1
ATOM 938 C C . GLU A 1 115 ? 13.173 14.508 11.386 1.00 84.50 115 GLU A C 1
ATOM 940 O O . GLU A 1 115 ? 13.408 15.263 10.442 1.00 84.50 115 GLU A O 1
ATOM 945 N N . VAL A 1 116 ? 13.611 13.250 11.386 1.00 82.38 116 VAL A N 1
ATOM 946 C CA . VAL A 1 116 ? 14.303 12.656 10.242 1.00 82.38 116 VAL A CA 1
ATOM 947 C C . VAL A 1 116 ? 13.277 11.992 9.334 1.00 82.38 116 VAL A C 1
ATOM 949 O O . VAL A 1 116 ? 12.564 11.077 9.753 1.00 82.38 116 VAL A O 1
ATOM 952 N N . LYS A 1 117 ? 13.247 12.397 8.059 1.00 76.94 117 LYS A N 1
ATOM 953 C CA . LYS A 1 117 ? 12.461 11.696 7.036 1.00 76.94 117 LYS A CA 1
ATOM 954 C C . LYS A 1 117 ? 12.946 10.250 6.938 1.00 76.94 117 LYS A C 1
ATOM 956 O O . LYS A 1 117 ? 14.116 10.008 6.652 1.00 76.94 117 LYS A O 1
ATOM 961 N N . ARG A 1 118 ? 12.036 9.297 7.136 1.00 78.19 118 ARG A N 1
ATOM 962 C CA . ARG A 1 118 ? 12.280 7.859 6.956 1.00 78.19 118 ARG A CA 1
ATOM 963 C C . ARG A 1 118 ? 11.591 7.389 5.674 1.00 78.19 118 ARG A C 1
ATOM 965 O O . ARG A 1 118 ? 10.498 6.835 5.761 1.00 78.19 118 ARG A O 1
ATOM 972 N N . PRO A 1 119 ? 12.157 7.668 4.485 1.00 79.94 119 PRO A N 1
ATOM 973 C CA . PRO A 1 119 ? 11.580 7.160 3.253 1.00 79.94 119 PRO A CA 1
ATOM 974 C C . PRO A 1 119 ? 11.656 5.635 3.251 1.00 79.94 119 PRO A C 1
ATOM 976 O O . PRO A 1 119 ? 12.659 5.050 3.672 1.00 79.94 119 PRO A O 1
ATOM 979 N N . THR A 1 120 ? 10.607 4.995 2.753 1.00 83.00 120 THR A N 1
ATOM 980 C CA . THR A 1 120 ? 10.622 3.557 2.512 1.00 83.00 120 THR A CA 1
ATOM 981 C C . THR A 1 120 ? 11.704 3.258 1.477 1.00 83.00 120 THR A C 1
ATOM 983 O O . THR A 1 120 ? 11.737 3.854 0.402 1.00 83.00 120 THR A O 1
ATOM 986 N N . SER A 1 121 ? 12.630 2.361 1.803 1.00 87.25 121 SER A N 1
ATOM 987 C CA . SER A 1 121 ? 13.737 1.991 0.921 1.00 87.25 121 SER A CA 1
ATOM 988 C C . SER A 1 121 ? 13.919 0.483 0.935 1.00 87.25 121 SER A C 1
ATOM 990 O O . SER A 1 121 ? 13.450 -0.202 1.843 1.00 87.25 121 SER A O 1
ATOM 992 N N . PHE A 1 122 ? 14.605 -0.037 -0.078 1.00 92.56 122 PHE A N 1
ATOM 993 C CA . PHE A 1 122 ? 14.961 -1.449 -0.134 1.00 92.56 122 PHE A CA 1
ATOM 994 C C . PHE A 1 122 ? 15.806 -1.862 1.073 1.00 92.56 122 PHE A C 1
ATOM 996 O O . PHE A 1 122 ? 16.657 -1.085 1.528 1.00 92.56 122 PHE A O 1
ATOM 1003 N N . CYS A 1 123 ? 15.649 -3.119 1.494 1.00 93.00 123 CYS A N 1
ATOM 1004 C CA . CYS A 1 123 ? 16.498 -3.765 2.491 1.00 93.00 123 CYS A CA 1
ATOM 1005 C C . CYS A 1 123 ? 17.991 -3.583 2.171 1.00 93.00 123 CYS A C 1
ATOM 1007 O O . CYS A 1 123 ? 18.401 -3.497 1.004 1.00 93.00 123 CYS A O 1
ATOM 1009 N N . ILE A 1 124 ? 18.819 -3.555 3.216 1.00 90.19 124 ILE A N 1
ATOM 1010 C CA . ILE A 1 124 ? 20.277 -3.564 3.068 1.00 90.19 124 ILE A CA 1
ATOM 1011 C C . ILE A 1 124 ? 20.662 -4.854 2.331 1.00 90.19 124 ILE A C 1
ATOM 1013 O O . ILE A 1 124 ? 20.225 -5.934 2.708 1.00 90.19 124 ILE A O 1
ATOM 1017 N N . GLY A 1 125 ? 21.432 -4.729 1.249 1.00 92.88 125 GLY A N 1
ATOM 1018 C CA . GLY A 1 125 ? 21.833 -5.866 0.413 1.00 92.88 125 GLY A CA 1
ATOM 1019 C C . GLY A 1 125 ? 20.826 -6.286 -0.665 1.00 92.88 125 GLY A C 1
ATOM 1020 O O . GLY A 1 125 ? 21.159 -7.136 -1.482 1.00 92.88 125 GLY A O 1
ATOM 1021 N N . CYS A 1 126 ? 19.636 -5.678 -0.742 1.00 94.75 126 CYS A N 1
ATOM 1022 C CA . CYS A 1 126 ? 18.672 -6.014 -1.792 1.00 94.75 126 CYS A CA 1
ATOM 1023 C C . CYS A 1 126 ? 19.255 -5.742 -3.200 1.00 94.75 126 CYS A C 1
ATOM 1025 O O . CYS A 1 126 ? 19.665 -4.603 -3.476 1.00 94.75 126 CYS A O 1
ATOM 1027 N N . PRO A 1 127 ? 19.250 -6.729 -4.119 1.00 94.00 127 PRO A N 1
ATOM 1028 C CA . PRO A 1 127 ? 19.864 -6.596 -5.442 1.00 94.00 127 PRO A CA 1
ATOM 1029 C C . PRO A 1 127 ? 19.146 -5.573 -6.329 1.00 94.00 127 PRO A C 1
ATOM 1031 O O . PRO A 1 127 ? 19.780 -4.914 -7.153 1.00 94.00 127 PRO A O 1
ATOM 1034 N N . HIS A 1 128 ? 17.849 -5.341 -6.106 1.00 95.31 128 HIS A N 1
ATOM 1035 C CA . HIS A 1 128 ? 17.073 -4.345 -6.849 1.00 95.31 128 HIS A CA 1
ATOM 1036 C C . HIS A 1 128 ? 17.593 -2.912 -6.667 1.00 95.31 128 HIS A C 1
ATOM 1038 O O . HIS A 1 128 ? 17.403 -2.074 -7.549 1.00 95.31 128 HIS A O 1
ATOM 1044 N N . ARG A 1 129 ? 18.334 -2.627 -5.583 1.00 95.12 129 ARG A N 1
ATOM 1045 C CA . ARG A 1 129 ? 19.085 -1.365 -5.449 1.00 95.12 129 ARG A CA 1
ATOM 1046 C C . ARG A 1 129 ? 20.063 -1.202 -6.612 1.00 95.12 129 ARG A C 1
ATOM 1048 O O . ARG A 1 129 ? 20.121 -0.141 -7.229 1.00 95.12 129 ARG A O 1
ATOM 1055 N N . GLY A 1 130 ? 20.805 -2.264 -6.926 1.00 95.38 130 GLY A N 1
ATOM 1056 C CA . GLY A 1 130 ? 21.722 -2.322 -8.061 1.00 95.38 130 GLY A CA 1
ATOM 1057 C C . GLY A 1 130 ? 20.997 -2.116 -9.387 1.00 95.38 130 GLY A C 1
ATOM 1058 O O . GLY A 1 130 ? 21.449 -1.309 -10.196 1.00 95.38 130 GLY A O 1
ATOM 1059 N N . THR A 1 131 ? 19.831 -2.745 -9.566 1.00 95.88 131 THR A N 1
ATOM 1060 C CA . THR A 1 131 ? 18.980 -2.560 -10.753 1.00 95.88 131 THR A CA 1
ATOM 1061 C C . THR A 1 131 ? 18.605 -1.093 -10.960 1.00 95.88 131 THR A C 1
ATOM 1063 O O . THR A 1 131 ? 18.827 -0.556 -12.043 1.00 95.88 131 THR A O 1
ATOM 1066 N N . TYR A 1 132 ? 18.114 -0.399 -9.929 1.00 95.81 132 TYR A N 1
ATOM 1067 C CA . TYR A 1 132 ? 17.743 1.017 -10.051 1.00 95.81 132 TYR A CA 1
ATOM 1068 C C . TYR A 1 132 ? 18.950 1.949 -10.220 1.00 95.81 132 TYR A C 1
ATOM 1070 O O . TYR A 1 132 ? 18.873 2.936 -10.955 1.00 95.81 132 TYR A O 1
ATOM 1078 N N . PHE A 1 133 ? 20.099 1.650 -9.606 1.00 96.06 133 PHE A N 1
ATOM 1079 C CA . PHE A 1 133 ? 21.332 2.393 -9.893 1.00 96.06 133 PHE A CA 1
ATOM 1080 C C . PHE A 1 133 ? 21.798 2.198 -11.340 1.00 96.06 133 PHE A C 1
ATOM 1082 O O . PHE A 1 133 ? 22.168 3.175 -11.996 1.00 96.06 133 PHE A O 1
ATOM 1089 N N . ALA A 1 134 ? 21.748 0.968 -11.855 1.00 96.69 134 ALA A N 1
ATOM 1090 C CA . ALA A 1 134 ? 22.093 0.655 -13.237 1.00 96.69 134 ALA A CA 1
ATOM 1091 C C . ALA A 1 134 ? 21.136 1.338 -14.222 1.00 96.69 134 ALA A C 1
ATOM 1093 O O . ALA A 1 134 ? 21.596 1.950 -15.184 1.00 96.69 134 ALA A O 1
ATOM 1094 N N . LEU A 1 135 ? 19.832 1.325 -13.935 1.00 96.25 135 LEU A N 1
ATOM 1095 C CA . LEU A 1 135 ? 18.806 2.021 -14.711 1.00 96.25 135 LEU A CA 1
ATOM 1096 C C . LEU A 1 135 ? 19.090 3.526 -14.799 1.00 96.25 135 LEU A C 1
ATOM 1098 O O . LEU A 1 135 ? 19.165 4.089 -15.890 1.00 96.25 135 LEU A O 1
ATOM 1102 N N . ASN A 1 136 ? 19.346 4.170 -13.660 1.00 96.06 136 ASN A N 1
ATOM 1103 C CA . ASN A 1 136 ? 19.702 5.589 -13.614 1.00 96.06 136 ASN A CA 1
ATOM 1104 C C . ASN A 1 136 ? 20.993 5.899 -14.380 1.00 96.06 136 ASN A C 1
ATOM 1106 O O . ASN A 1 136 ? 21.092 6.922 -15.062 1.00 96.06 136 ASN A O 1
ATOM 1110 N N . LYS A 1 137 ? 21.992 5.017 -14.284 1.00 97.50 137 LYS A N 1
ATOM 1111 C CA . LYS A 1 137 ? 23.242 5.145 -15.036 1.00 97.50 137 LYS A CA 1
ATOM 1112 C C . LYS A 1 137 ? 23.004 4.993 -16.539 1.00 97.50 137 LYS A C 1
ATOM 1114 O O . LYS A 1 137 ? 23.576 5.759 -17.307 1.00 97.50 137 LYS A O 1
ATOM 1119 N N . ALA A 1 138 ? 22.144 4.067 -16.960 1.00 97.00 138 ALA A N 1
ATOM 1120 C CA . ALA A 1 138 ? 21.775 3.878 -18.360 1.00 97.00 138 ALA A CA 1
ATOM 1121 C C . ALA A 1 138 ? 21.073 5.118 -18.932 1.00 97.00 138 ALA A C 1
ATOM 1123 O O . ALA A 1 138 ? 21.479 5.608 -19.984 1.00 97.00 138 ALA A O 1
ATOM 1124 N N . ILE A 1 139 ? 20.108 5.688 -18.203 1.00 96.44 139 ILE A N 1
ATOM 1125 C CA . ILE A 1 139 ? 19.431 6.945 -18.571 1.00 96.44 139 ILE A CA 1
ATOM 1126 C C . ILE A 1 139 ? 20.454 8.067 -18.785 1.00 96.44 139 ILE A C 1
ATOM 1128 O O . ILE A 1 139 ? 20.452 8.721 -19.830 1.00 96.44 139 ILE A O 1
ATOM 1132 N N . LYS A 1 140 ? 21.386 8.234 -17.837 1.00 96.69 140 LYS A N 1
ATOM 1133 C CA . LYS A 1 140 ? 22.461 9.230 -17.937 1.00 96.69 140 LYS A CA 1
ATOM 1134 C C . LYS A 1 140 ? 23.380 8.978 -19.137 1.00 96.69 140 LYS A C 1
ATOM 1136 O O . LYS A 1 140 ? 23.726 9.921 -19.844 1.00 96.69 140 LYS A O 1
ATOM 1141 N N . ASN A 1 141 ? 23.778 7.730 -19.378 1.00 97.81 141 ASN A N 1
ATOM 1142 C CA . ASN A 1 141 ? 24.654 7.362 -20.496 1.00 97.81 141 ASN A CA 1
ATOM 1143 C C . ASN A 1 141 ? 23.997 7.626 -21.858 1.00 97.81 141 ASN A C 1
ATOM 1145 O O . ASN A 1 141 ? 24.676 8.032 -22.798 1.00 97.81 141 ASN A O 1
ATOM 1149 N N . LEU A 1 142 ? 22.675 7.464 -21.944 1.00 96.56 142 LEU A N 1
ATOM 1150 C CA . LEU A 1 142 ? 21.867 7.826 -23.110 1.00 96.56 142 LEU A CA 1
ATOM 1151 C C . LEU A 1 142 ? 21.620 9.342 -23.233 1.00 96.56 142 LEU A C 1
ATOM 1153 O O . LEU A 1 142 ? 20.907 9.772 -24.135 1.00 96.56 142 LEU A O 1
ATOM 1157 N N . LYS A 1 143 ? 22.236 10.157 -22.364 1.00 96.81 143 LYS A N 1
ATOM 1158 C CA . LYS A 1 143 ? 22.136 11.625 -22.323 1.00 96.81 143 LYS A CA 1
ATOM 1159 C C . LYS A 1 143 ? 20.721 12.148 -22.051 1.00 96.81 143 LYS A C 1
ATOM 1161 O O . LYS A 1 143 ? 20.417 13.288 -22.396 1.00 96.81 143 LYS A O 1
ATOM 1166 N N . TYR A 1 144 ? 19.884 11.348 -21.396 1.00 96.06 144 TYR A N 1
ATOM 1167 C CA . TYR A 1 144 ? 18.591 11.790 -20.881 1.00 96.06 144 TYR A CA 1
ATOM 1168 C C . TYR A 1 144 ? 18.708 12.243 -19.425 1.00 96.06 144 TYR A C 1
ATOM 1170 O O . TYR A 1 144 ? 19.555 11.756 -18.667 1.00 96.06 144 TYR A O 1
ATOM 1178 N N . LYS A 1 145 ? 17.825 13.150 -19.010 1.00 93.81 145 LYS A N 1
ATOM 1179 C CA . LYS A 1 145 ? 17.563 13.421 -17.593 1.00 93.81 145 LYS A CA 1
ATOM 1180 C C . LYS A 1 145 ? 16.518 12.436 -17.059 1.00 93.81 145 LYS A C 1
ATOM 1182 O O . LYS A 1 145 ? 15.705 11.908 -17.819 1.00 93.81 145 LYS A O 1
ATOM 1187 N N . LYS A 1 146 ? 16.518 12.178 -15.748 1.00 90.25 146 LYS A N 1
ATOM 1188 C CA . LYS A 1 146 ? 15.566 11.230 -15.134 1.00 90.25 146 LYS A CA 1
ATOM 1189 C C . LYS A 1 146 ? 14.119 11.682 -15.313 1.00 90.25 146 LYS A C 1
ATOM 1191 O O . LYS A 1 146 ? 13.250 10.867 -15.597 1.00 90.25 146 LYS A O 1
ATOM 1196 N N . GLU A 1 147 ? 13.886 12.989 -15.241 1.00 91.38 147 GLU A N 1
ATOM 1197 C CA . GLU A 1 147 ? 12.572 13.624 -15.388 1.00 91.38 147 GLU A CA 1
ATOM 1198 C C . GLU A 1 147 ? 12.100 13.655 -16.852 1.00 91.38 147 GLU A C 1
ATOM 1200 O O . GLU A 1 147 ? 11.036 14.180 -17.162 1.00 91.38 147 GLU A O 1
ATOM 1205 N N . GLU A 1 148 ? 12.867 13.076 -17.775 1.00 93.75 148 GLU A N 1
ATOM 1206 C CA . GLU A 1 148 ? 12.478 12.917 -19.174 1.00 93.75 148 GLU A CA 1
ATOM 1207 C C . GLU A 1 148 ? 12.079 11.483 -19.530 1.00 93.75 148 GLU A C 1
ATOM 1209 O O . GLU A 1 148 ? 11.490 11.273 -20.592 1.00 93.75 148 GLU A O 1
ATOM 1214 N N . ILE A 1 149 ? 12.413 10.510 -18.678 1.00 96.12 149 ILE A N 1
ATOM 1215 C CA . ILE A 1 149 ? 12.156 9.089 -18.903 1.00 96.12 149 ILE A CA 1
ATOM 1216 C C . ILE A 1 149 ? 11.091 8.628 -17.925 1.00 96.12 149 ILE A C 1
ATOM 1218 O O . ILE A 1 149 ? 11.321 8.561 -16.720 1.00 96.12 149 ILE A O 1
ATOM 1222 N N . ILE A 1 150 ? 9.924 8.286 -18.463 1.00 96.44 150 ILE A N 1
ATOM 1223 C CA . ILE A 1 150 ? 8.815 7.784 -17.658 1.00 96.44 150 ILE A CA 1
ATOM 1224 C C . ILE A 1 150 ? 9.125 6.343 -17.266 1.00 96.44 150 ILE A C 1
ATOM 1226 O O . ILE A 1 150 ? 9.259 5.470 -18.129 1.00 96.44 150 ILE A O 1
ATOM 1230 N N . ILE A 1 151 ? 9.210 6.109 -15.958 1.00 96.81 151 ILE A N 1
ATOM 1231 C CA . ILE A 1 151 ? 9.319 4.774 -15.378 1.00 96.81 151 ILE A CA 1
ATOM 1232 C C . ILE A 1 151 ? 8.046 4.501 -14.577 1.00 96.81 151 ILE A C 1
ATOM 1234 O O . ILE A 1 151 ? 7.802 5.136 -13.548 1.00 96.81 151 ILE A O 1
ATOM 1238 N N . THR A 1 152 ? 7.229 3.569 -15.051 1.00 96.44 152 THR A N 1
ATOM 1239 C CA . THR A 1 152 ? 6.025 3.103 -14.358 1.00 96.44 152 THR A CA 1
ATOM 1240 C C . THR A 1 152 ? 6.401 1.948 -13.440 1.00 96.44 152 THR A C 1
ATOM 1242 O O . THR A 1 152 ? 6.908 0.931 -13.913 1.00 96.44 152 THR A O 1
ATOM 1245 N N . GLY A 1 153 ? 6.183 2.118 -12.142 1.00 92.75 153 GLY A N 1
ATOM 1246 C CA . GLY A 1 153 ? 6.362 1.083 -11.136 1.00 92.75 153 GLY A CA 1
ATOM 1247 C C . GLY A 1 153 ? 5.076 0.312 -10.860 1.00 92.75 153 GLY A C 1
ATOM 1248 O O . GLY A 1 153 ? 4.004 0.625 -11.379 1.00 92.75 153 GLY A O 1
ATOM 1249 N N . ASP A 1 154 ? 5.220 -0.698 -10.014 1.00 93.44 154 ASP A N 1
ATOM 1250 C CA . ASP A 1 154 ? 4.158 -1.604 -9.601 1.00 93.44 154 ASP A CA 1
ATOM 1251 C C . ASP A 1 154 ? 4.172 -1.801 -8.078 1.00 93.44 154 ASP A C 1
ATOM 1253 O O . ASP A 1 154 ? 5.225 -1.607 -7.453 1.00 93.44 154 ASP A O 1
ATOM 1257 N N . ILE A 1 155 ? 3.036 -2.206 -7.496 1.00 92.94 155 ILE A N 1
ATOM 1258 C CA . ILE A 1 155 ? 2.941 -2.559 -6.071 1.00 92.94 155 ILE A CA 1
ATOM 1259 C C . ILE A 1 155 ? 3.888 -3.726 -5.779 1.00 92.94 155 ILE A C 1
ATOM 1261 O O . ILE A 1 155 ? 3.893 -4.746 -6.472 1.00 92.94 155 ILE A O 1
ATOM 1265 N N . GLY A 1 156 ? 4.689 -3.560 -4.727 1.00 92.31 156 GLY A N 1
ATOM 1266 C CA . GLY A 1 156 ? 5.734 -4.492 -4.311 1.00 92.31 156 GLY A CA 1
ATOM 1267 C C . GLY A 1 156 ? 7.047 -3.764 -4.037 1.00 92.31 156 GLY A C 1
ATOM 1268 O O . GLY A 1 156 ? 7.124 -2.540 -4.119 1.00 92.31 156 GLY A O 1
ATOM 1269 N N . CYS A 1 157 ? 8.127 -4.496 -3.743 1.00 92.38 157 CYS A N 1
ATOM 1270 C CA . CYS A 1 157 ? 9.447 -3.884 -3.518 1.00 92.38 157 CYS A CA 1
ATOM 1271 C C . CYS A 1 157 ? 9.889 -2.986 -4.681 1.00 92.38 157 CYS A C 1
ATOM 1273 O O . CYS A 1 157 ? 10.615 -2.018 -4.469 1.00 92.38 157 CYS A O 1
ATOM 1275 N N . THR A 1 158 ? 9.408 -3.258 -5.893 1.00 89.62 158 THR A N 1
ATOM 1276 C CA . THR A 1 158 ? 9.657 -2.466 -7.096 1.00 89.62 158 THR A CA 1
ATOM 1277 C C . THR A 1 158 ? 9.352 -0.987 -6.926 1.00 89.62 158 THR A C 1
ATOM 1279 O O . THR A 1 158 ? 10.139 -0.176 -7.418 1.00 89.62 158 THR A O 1
ATOM 1282 N N . ILE A 1 159 ? 8.303 -0.606 -6.187 1.00 91.50 159 ILE A N 1
ATOM 1283 C CA . ILE A 1 159 ? 7.947 0.810 -6.051 1.00 91.50 159 ILE A CA 1
ATOM 1284 C C . ILE A 1 159 ? 8.951 1.621 -5.235 1.00 91.50 159 ILE A C 1
ATOM 1286 O O . ILE A 1 159 ? 9.047 2.837 -5.378 1.00 91.50 159 ILE A O 1
ATOM 1290 N N . LEU A 1 160 ? 9.785 0.970 -4.426 1.00 93.06 160 LEU A N 1
ATOM 1291 C CA . LEU A 1 160 ? 10.776 1.657 -3.595 1.00 93.06 160 LEU A CA 1
ATOM 1292 C C . LEU A 1 160 ? 11.828 2.412 -4.428 1.00 93.06 160 LEU A C 1
ATOM 1294 O O . LEU A 1 160 ? 12.518 3.286 -3.902 1.00 93.06 160 LEU A O 1
ATOM 1298 N N . GLY A 1 161 ? 11.897 2.151 -5.741 1.00 92.38 161 GLY A N 1
ATOM 1299 C CA . GLY A 1 161 ? 12.635 2.959 -6.712 1.00 92.38 161 GLY A CA 1
ATOM 1300 C C . GLY A 1 161 ? 12.137 4.405 -6.860 1.00 92.38 161 GLY A C 1
ATOM 1301 O O . GLY A 1 161 ? 12.858 5.222 -7.432 1.00 92.38 161 GLY A O 1
ATOM 1302 N N . MET A 1 162 ? 10.952 4.760 -6.341 1.00 91.94 162 MET A N 1
ATOM 1303 C CA . MET A 1 162 ? 10.481 6.155 -6.283 1.00 91.94 162 MET A CA 1
ATOM 1304 C C . MET A 1 162 ? 11.241 6.994 -5.249 1.00 91.94 162 MET A C 1
ATOM 1306 O O . MET A 1 162 ? 11.309 8.212 -5.367 1.00 91.94 162 MET A O 1
ATOM 1310 N N . SER A 1 163 ? 11.793 6.352 -4.216 1.00 90.69 163 SER A N 1
ATOM 1311 C CA . SER A 1 163 ? 12.392 7.042 -3.076 1.00 90.69 163 SER A CA 1
ATOM 1312 C C . SER A 1 163 ? 13.884 7.288 -3.277 1.00 90.69 163 SER A C 1
ATOM 1314 O O . SER A 1 163 ? 14.575 6.566 -4.008 1.00 90.69 163 SER A O 1
ATOM 1316 N N . LYS A 1 164 ? 14.423 8.270 -2.547 1.00 89.12 164 LYS A N 1
ATOM 1317 C CA . LYS A 1 164 ? 15.872 8.481 -2.451 1.00 89.12 164 LYS A CA 1
ATOM 1318 C C . LYS A 1 164 ? 16.581 7.192 -2.004 1.00 89.12 164 LYS A C 1
ATOM 1320 O O . LYS A 1 164 ? 16.087 6.499 -1.112 1.00 89.12 164 LYS A O 1
ATOM 1325 N N . PRO A 1 165 ? 17.761 6.878 -2.570 1.00 90.62 165 PRO A N 1
ATOM 1326 C CA . PRO A 1 165 ? 18.558 7.691 -3.503 1.00 90.62 165 PRO A CA 1
ATOM 1327 C C . PRO A 1 165 ? 18.242 7.466 -4.997 1.00 90.62 165 PRO A C 1
ATOM 1329 O O . PRO A 1 165 ? 18.994 7.932 -5.855 1.00 90.62 165 PRO A O 1
ATOM 1332 N N . PHE A 1 166 ? 17.200 6.701 -5.328 1.00 92.44 166 PHE A N 1
ATOM 1333 C CA . PHE A 1 166 ? 16.947 6.272 -6.703 1.00 92.44 166 PHE A CA 1
ATOM 1334 C C . PHE A 1 166 ? 16.182 7.324 -7.498 1.00 92.44 166 PHE A C 1
ATOM 1336 O O . PHE A 1 166 ? 16.604 7.630 -8.616 1.00 92.44 166 PHE A O 1
ATOM 1343 N N . ASP A 1 167 ? 15.105 7.880 -6.931 1.00 92.19 167 ASP A N 1
ATOM 1344 C CA . ASP A 1 167 ? 14.237 8.888 -7.565 1.00 92.19 167 ASP A CA 1
ATOM 1345 C C . ASP A 1 167 ? 13.947 8.536 -9.043 1.00 92.19 167 ASP A C 1
ATOM 1347 O O . ASP A 1 167 ? 14.228 9.313 -9.955 1.00 92.19 167 ASP A O 1
ATOM 1351 N N . SER A 1 168 ? 13.549 7.282 -9.294 1.00 92.12 168 SER A N 1
ATOM 1352 C CA . SER A 1 168 ? 13.450 6.692 -10.640 1.00 92.12 168 SER A CA 1
ATOM 1353 C C . SER A 1 168 ? 12.009 6.458 -11.076 1.00 92.12 168 SER A C 1
ATOM 1355 O O . SER A 1 168 ? 11.644 6.856 -12.174 1.00 92.12 168 SER A O 1
ATOM 1357 N N . CYS A 1 169 ? 11.186 5.814 -10.244 1.00 92.00 169 CYS A N 1
ATOM 1358 C CA . CYS A 1 169 ? 9.788 5.523 -10.580 1.00 92.00 169 CYS A CA 1
ATOM 1359 C C . CYS A 1 169 ? 8.918 6.776 -10.451 1.00 92.00 169 CYS A C 1
ATOM 1361 O O . CYS A 1 169 ? 8.952 7.448 -9.423 1.00 92.00 169 CYS A O 1
ATOM 1363 N N . TRP A 1 170 ? 8.116 7.056 -11.477 1.00 92.75 170 TRP A N 1
ATOM 1364 C CA . TRP A 1 170 ? 7.215 8.213 -11.527 1.00 92.75 170 TRP A CA 1
ATOM 1365 C C . TRP A 1 170 ? 5.831 7.904 -10.987 1.00 92.75 170 TRP A C 1
ATOM 1367 O O . TRP A 1 170 ? 5.187 8.756 -10.385 1.00 92.75 170 TRP A O 1
ATOM 1377 N N . THR A 1 171 ? 5.345 6.705 -11.289 1.00 91.19 171 THR A N 1
ATOM 1378 C CA . THR A 1 171 ? 3.964 6.314 -11.026 1.00 91.19 171 THR A CA 1
ATOM 1379 C C . THR A 1 171 ? 3.927 4.910 -10.470 1.00 91.19 171 THR A C 1
ATOM 1381 O O . THR A 1 171 ? 4.768 4.079 -10.804 1.00 91.19 171 THR A O 1
ATOM 1384 N N . GLU A 1 172 ? 2.935 4.674 -9.633 1.00 89.00 172 GLU A N 1
ATOM 1385 C CA . GLU A 1 172 ? 2.438 3.375 -9.215 1.00 89.00 172 GLU A CA 1
ATOM 1386 C C . GLU A 1 172 ? 0.972 3.599 -8.860 1.00 89.00 172 GLU A C 1
ATOM 1388 O O . GLU A 1 172 ? 0.608 4.670 -8.368 1.00 89.00 172 GLU A O 1
ATOM 1393 N N . VAL A 1 173 ? 0.127 2.659 -9.267 1.00 90.81 173 VAL A N 1
ATOM 1394 C CA . VAL A 1 173 ? -1.330 2.815 -9.203 1.00 90.81 173 VAL A CA 1
ATOM 1395 C C . VAL A 1 173 ? -1.974 1.598 -8.559 1.00 90.81 173 VAL A C 1
ATOM 1397 O O . VAL A 1 173 ? -2.819 1.740 -7.680 1.00 90.81 173 VAL A O 1
ATOM 1400 N N . ALA A 1 174 ? -1.634 0.410 -9.052 1.00 92.50 174 ALA A N 1
ATOM 1401 C CA . ALA A 1 174 ? -2.151 -0.851 -8.557 1.00 92.50 174 ALA A CA 1
ATOM 1402 C C . ALA A 1 174 ? -1.216 -1.993 -8.957 1.00 92.50 174 ALA A C 1
ATOM 1404 O O . ALA A 1 174 ? -0.420 -1.859 -9.890 1.00 92.50 174 ALA A O 1
ATOM 1405 N N . MET A 1 175 ? -1.384 -3.133 -8.287 1.00 93.38 175 MET A N 1
ATOM 1406 C CA . MET A 1 175 ? -0.699 -4.378 -8.615 1.00 93.38 175 MET A CA 1
ATOM 1407 C C . MET A 1 175 ? -1.014 -4.817 -10.058 1.00 93.38 175 MET A C 1
ATOM 1409 O O . MET A 1 175 ? -2.167 -5.073 -10.399 1.00 93.38 175 MET A O 1
ATOM 1413 N N . GLY A 1 176 ? 0.007 -4.903 -10.908 1.00 94.31 176 GLY A N 1
ATOM 1414 C CA . GLY A 1 176 ? -0.064 -5.283 -12.321 1.00 94.31 176 GLY A CA 1
ATOM 1415 C C . GLY A 1 176 ? -0.257 -4.118 -13.292 1.00 94.31 176 GLY A C 1
ATOM 1416 O O . GLY A 1 176 ? -0.334 -4.336 -14.503 1.00 94.31 176 GLY A O 1
ATOM 1417 N N . ALA A 1 177 ? -0.349 -2.877 -12.806 1.00 95.88 177 ALA A N 1
ATOM 1418 C CA . ALA A 1 177 ? -0.669 -1.727 -13.652 1.00 95.88 177 ALA A CA 1
ATOM 1419 C C . ALA A 1 177 ? 0.522 -1.220 -14.484 1.00 95.88 177 ALA A C 1
ATOM 1421 O O . ALA A 1 177 ? 0.313 -0.556 -15.501 1.00 95.88 177 ALA A O 1
ATOM 1422 N N . SER A 1 178 ? 1.760 -1.522 -14.083 1.00 97.06 178 SER A N 1
ATOM 1423 C CA . SER A 1 178 ? 2.982 -0.926 -14.650 1.00 97.06 178 SER A CA 1
ATOM 1424 C C . SER A 1 178 ? 3.062 -1.032 -16.183 1.00 97.06 178 SER A C 1
ATOM 1426 O O . SER A 1 178 ? 3.189 -0.024 -16.879 1.00 97.06 178 SER A O 1
ATOM 1428 N N . ILE A 1 179 ? 2.916 -2.236 -16.741 1.00 98.12 179 ILE A N 1
ATOM 1429 C CA . ILE A 1 179 ? 3.028 -2.480 -18.191 1.00 98.12 179 ILE A CA 1
ATOM 1430 C C . ILE A 1 179 ? 1.858 -1.850 -18.962 1.00 98.12 179 ILE A C 1
ATOM 1432 O O . ILE A 1 179 ? 2.050 -1.310 -20.054 1.00 98.12 179 ILE A O 1
ATOM 1436 N N . GLY A 1 180 ? 0.644 -1.893 -18.407 1.00 97.25 180 GLY A N 1
ATOM 1437 C CA . GLY A 1 180 ? -0.533 -1.259 -19.011 1.00 97.25 180 GLY A CA 1
ATOM 1438 C C . GLY A 1 180 ? -0.383 0.262 -19.094 1.00 97.25 180 GLY A C 1
ATOM 1439 O O . GLY A 1 180 ? -0.595 0.854 -20.153 1.00 97.25 180 GLY A O 1
ATOM 1440 N N . LEU A 1 181 ? 0.078 0.891 -18.010 1.00 97.25 181 LEU A N 1
ATOM 1441 C CA . LEU A 1 181 ? 0.361 2.326 -17.970 1.00 97.25 181 LEU A CA 1
ATOM 1442 C C . LEU A 1 181 ? 1.459 2.715 -18.965 1.00 97.25 181 LEU A C 1
ATOM 1444 O O . LEU A 1 181 ? 1.300 3.692 -19.698 1.00 97.25 181 LEU A O 1
ATOM 1448 N N . ALA A 1 182 ? 2.544 1.940 -19.045 1.00 97.75 182 ALA A N 1
ATOM 1449 C CA . ALA A 1 182 ? 3.622 2.188 -20.002 1.00 97.75 182 ALA A CA 1
ATOM 1450 C C . ALA A 1 182 ? 3.130 2.175 -21.460 1.00 97.75 182 ALA A C 1
ATOM 1452 O O . ALA A 1 182 ? 3.527 3.032 -22.255 1.00 97.75 182 ALA A O 1
ATOM 1453 N N . GLN A 1 183 ? 2.227 1.250 -21.808 1.00 98.19 183 GLN A N 1
ATOM 1454 C CA . GLN A 1 183 ? 1.572 1.238 -23.120 1.00 98.19 183 GLN A CA 1
ATOM 1455 C C . GLN A 1 183 ? 0.699 2.473 -23.330 1.00 98.19 183 GLN A C 1
ATOM 1457 O O . GLN A 1 183 ? 0.807 3.122 -24.370 1.00 98.19 183 GLN A O 1
ATOM 1462 N N . GLY A 1 184 ? -0.100 2.844 -22.327 1.00 97.56 184 GLY A N 1
ATOM 1463 C CA . GLY A 1 184 ? -0.926 4.050 -22.356 1.00 97.56 184 GLY A CA 1
ATOM 1464 C C . GLY A 1 184 ? -0.112 5.311 -22.647 1.00 97.56 184 GLY A C 1
ATOM 1465 O O . GLY A 1 184 ? -0.468 6.076 -23.541 1.00 97.56 184 GLY A O 1
ATOM 1466 N N . PHE A 1 185 ? 1.036 5.495 -21.986 1.00 97.62 185 PHE A N 1
ATOM 1467 C CA . PHE A 1 185 ? 1.943 6.614 -22.274 1.00 97.62 185 PHE A CA 1
ATOM 1468 C C . PHE A 1 185 ? 2.450 6.602 -23.718 1.00 97.62 185 PHE A C 1
ATOM 1470 O O . PHE A 1 185 ? 2.543 7.652 -24.357 1.00 97.62 185 PHE A O 1
ATOM 1477 N N . LYS A 1 186 ? 2.765 5.424 -24.261 1.00 97.88 186 LYS A N 1
ATOM 1478 C CA . LYS A 1 186 ? 3.201 5.303 -25.656 1.00 97.88 186 LYS A CA 1
ATOM 1479 C C . LYS A 1 186 ? 2.095 5.661 -26.639 1.00 97.88 186 LYS A C 1
ATOM 1481 O O . LYS A 1 186 ? 2.350 6.428 -27.566 1.00 97.88 186 LYS A O 1
ATOM 1486 N N . TRP A 1 187 ? 0.874 5.189 -26.414 1.00 97.75 187 TRP A N 1
ATOM 1487 C CA . TRP A 1 187 ? -0.282 5.541 -27.241 1.00 97.75 187 TRP A CA 1
ATOM 1488 C C . TRP A 1 187 ? -0.697 7.006 -27.105 1.00 97.75 187 TRP A C 1
ATOM 1490 O O . TRP A 1 187 ? -1.136 7.603 -28.083 1.00 97.75 187 TRP A O 1
ATOM 1500 N N . ALA A 1 188 ? -0.460 7.624 -25.946 1.00 97.62 188 ALA A N 1
ATOM 1501 C CA . ALA A 1 188 ? -0.633 9.061 -25.740 1.00 97.62 188 ALA A CA 1
ATOM 1502 C C . ALA A 1 188 ? 0.408 9.925 -26.487 1.00 97.62 188 ALA A C 1
ATOM 1504 O O . ALA A 1 188 ? 0.364 11.151 -26.409 1.00 97.62 188 ALA A O 1
ATOM 1505 N N . GLY A 1 189 ? 1.353 9.315 -27.213 1.00 97.00 189 GLY A N 1
ATOM 1506 C CA . GLY A 1 189 ? 2.309 10.020 -28.067 1.00 97.00 189 GLY A CA 1
ATOM 1507 C C . GLY A 1 189 ? 3.654 10.334 -27.410 1.00 97.00 189 GLY A C 1
ATOM 1508 O O . GLY A 1 189 ? 4.429 11.123 -27.960 1.00 97.00 189 GLY A O 1
ATOM 1509 N N . ILE A 1 190 ? 3.986 9.722 -26.264 1.00 97.06 190 ILE A N 1
ATOM 1510 C CA . ILE A 1 190 ? 5.304 9.895 -25.637 1.00 97.06 190 ILE A CA 1
ATOM 1511 C C . ILE A 1 190 ? 6.398 9.274 -26.518 1.00 97.06 190 ILE A C 1
ATOM 1513 O O . ILE A 1 190 ? 6.583 8.056 -26.599 1.00 97.06 190 ILE A O 1
ATOM 1517 N N . LYS A 1 191 ? 7.172 10.151 -27.168 1.00 95.50 191 LYS A N 1
ATOM 1518 C CA . LYS A 1 191 ? 8.254 9.765 -28.088 1.00 95.50 191 LYS A CA 1
ATOM 1519 C C . LYS A 1 191 ? 9.489 9.216 -27.371 1.00 95.50 191 LYS A C 1
ATOM 1521 O O . LYS A 1 191 ? 10.165 8.343 -27.907 1.00 95.50 191 LYS A O 1
ATOM 1526 N N . LYS A 1 192 ? 9.787 9.712 -26.165 1.00 95.94 192 LYS A N 1
ATOM 1527 C CA . LYS A 1 192 ? 10.939 9.265 -25.363 1.00 95.94 192 LYS A CA 1
ATOM 1528 C C . LYS A 1 192 ? 10.757 7.812 -24.894 1.00 95.94 192 LYS A C 1
ATOM 1530 O O . LYS A 1 192 ? 9.628 7.315 -24.896 1.00 95.94 192 LYS A O 1
ATOM 1535 N N . PRO A 1 193 ? 11.832 7.092 -24.530 1.00 96.62 193 PRO A N 1
ATOM 1536 C CA . PRO A 1 193 ? 11.711 5.759 -23.943 1.00 96.62 193 PRO A CA 1
ATOM 1537 C C . PRO A 1 193 ? 10.781 5.750 -22.722 1.00 96.62 193 PRO A C 1
ATOM 1539 O O . PRO A 1 193 ? 10.781 6.690 -21.930 1.00 96.62 193 PRO A O 1
ATOM 1542 N N . VAL A 1 194 ? 9.989 4.685 -22.594 1.00 97.81 194 VAL A N 1
ATOM 1543 C CA . VAL A 1 194 ? 9.117 4.430 -21.440 1.00 97.81 194 VAL A CA 1
ATOM 1544 C C . VAL A 1 194 ? 9.460 3.045 -20.914 1.00 97.81 194 VAL A C 1
ATOM 1546 O O . VAL A 1 194 ? 9.641 2.112 -21.703 1.00 97.81 194 VAL A O 1
ATOM 1549 N N . ILE A 1 195 ? 9.589 2.935 -19.596 1.00 97.94 195 ILE A N 1
ATOM 1550 C CA . ILE A 1 195 ? 10.074 1.732 -18.923 1.00 97.94 195 ILE A CA 1
ATOM 1551 C C . ILE A 1 195 ? 9.035 1.294 -17.895 1.00 97.94 195 ILE A C 1
ATOM 1553 O O . ILE A 1 195 ? 8.609 2.100 -17.074 1.00 97.94 195 ILE A O 1
ATOM 1557 N N . ALA A 1 196 ? 8.652 0.024 -17.914 1.00 97.62 196 ALA A N 1
ATOM 1558 C CA . ALA A 1 196 ? 7.853 -0.590 -16.863 1.00 97.62 196 ALA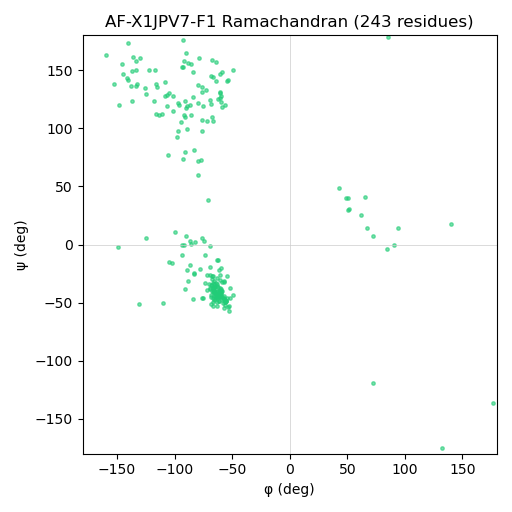 A CA 1
ATOM 1559 C C . ALA A 1 196 ? 8.751 -1.425 -15.950 1.00 97.62 196 ALA A C 1
ATOM 1561 O O . ALA A 1 196 ? 9.497 -2.275 -16.435 1.00 97.62 196 ALA A O 1
ATOM 1562 N N . THR A 1 197 ? 8.680 -1.193 -14.641 1.00 97.12 197 THR A N 1
ATOM 1563 C CA . THR A 1 197 ? 9.301 -2.049 -13.627 1.00 97.12 197 THR A CA 1
ATOM 1564 C C . THR A 1 197 ? 8.213 -2.817 -12.885 1.00 97.12 197 THR A C 1
ATOM 1566 O O . THR A 1 197 ? 7.257 -2.226 -12.389 1.00 97.12 197 THR A O 1
ATOM 1569 N N . ILE A 1 198 ? 8.354 -4.139 -12.815 1.00 97.50 198 ILE A N 1
ATOM 1570 C CA . ILE A 1 198 ? 7.368 -5.047 -12.211 1.00 97.50 198 ILE A CA 1
ATOM 1571 C C . ILE A 1 198 ? 8.092 -6.158 -11.446 1.00 97.50 198 ILE A C 1
ATOM 1573 O O . ILE A 1 198 ? 9.164 -6.577 -11.869 1.00 97.50 198 ILE A O 1
ATOM 1577 N N . GLY A 1 199 ? 7.566 -6.604 -10.304 1.00 96.62 199 GLY A N 1
ATOM 1578 C CA . GLY A 1 199 ? 8.110 -7.764 -9.580 1.00 96.62 199 GLY A CA 1
ATOM 1579 C C . GLY A 1 199 ? 7.672 -9.085 -10.217 1.00 96.62 199 GLY A C 1
ATOM 1580 O O . GLY A 1 199 ? 6.675 -9.105 -10.933 1.00 96.62 199 GLY A O 1
ATOM 1581 N N . ASP A 1 200 ? 8.370 -10.183 -9.941 1.00 95.75 200 ASP A N 1
ATOM 1582 C CA . ASP A 1 200 ? 8.017 -11.540 -10.393 1.00 95.75 200 ASP A CA 1
ATOM 1583 C C . ASP A 1 200 ? 6.606 -11.962 -9.957 1.00 95.75 200 ASP A C 1
ATOM 1585 O O . ASP A 1 200 ? 5.779 -12.294 -10.805 1.00 95.75 200 ASP A O 1
ATOM 1589 N N . SER A 1 201 ? 6.276 -11.851 -8.666 1.00 95.44 201 SE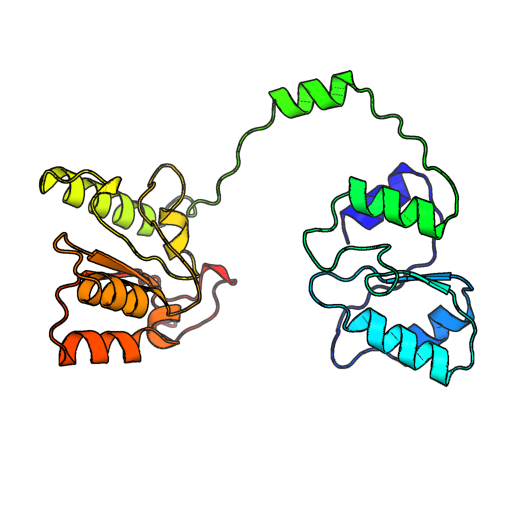R A N 1
ATOM 1590 C CA . SER A 1 201 ? 4.929 -12.176 -8.166 1.00 95.44 201 SER A CA 1
ATOM 1591 C C . SER A 1 201 ? 3.833 -11.392 -8.901 1.00 95.44 201 SER A C 1
ATOM 1593 O O . SER A 1 201 ? 2.875 -11.960 -9.430 1.00 95.44 201 SER A O 1
ATOM 1595 N N . THR A 1 202 ? 4.016 -10.074 -9.029 1.00 96.19 202 THR A N 1
ATOM 1596 C CA . THR A 1 202 ? 3.071 -9.202 -9.735 1.00 96.19 202 THR A CA 1
ATOM 1597 C C . THR A 1 202 ? 3.010 -9.505 -11.232 1.00 96.19 202 THR A C 1
ATOM 1599 O O . THR A 1 202 ? 1.941 -9.418 -11.845 1.00 96.19 202 THR A O 1
ATOM 1602 N N . PHE A 1 203 ? 4.134 -9.907 -11.826 1.00 97.19 203 PHE A N 1
ATOM 1603 C CA . PHE A 1 203 ? 4.199 -10.339 -13.213 1.00 97.19 203 PHE A CA 1
ATOM 1604 C C . PHE A 1 203 ? 3.323 -11.571 -13.453 1.00 97.19 203 PHE A C 1
ATOM 1606 O O . PHE A 1 203 ? 2.485 -11.536 -14.357 1.00 97.19 203 PHE A O 1
ATOM 1613 N N . PHE A 1 204 ? 3.431 -12.600 -12.607 1.00 96.06 204 PHE A N 1
ATOM 1614 C CA . PHE A 1 204 ? 2.572 -13.785 -12.688 1.00 96.06 204 PHE A CA 1
ATOM 1615 C C . PHE A 1 204 ? 1.101 -13.476 -12.396 1.00 96.06 204 PHE A C 1
ATOM 1617 O O . PHE A 1 204 ? 0.225 -13.998 -13.081 1.00 96.06 204 PHE A O 1
ATOM 1624 N N . HIS A 1 205 ? 0.826 -12.614 -11.415 1.00 95.12 205 HIS A N 1
ATOM 1625 C CA . HIS A 1 205 ? -0.537 -12.263 -11.016 1.00 95.12 205 HIS A CA 1
ATOM 1626 C C . HIS A 1 205 ? -1.296 -11.495 -12.110 1.00 95.12 205 HIS A C 1
ATOM 1628 O O . HIS A 1 205 ? -2.436 -11.828 -12.427 1.00 95.12 205 HIS A O 1
ATOM 1634 N N . ALA A 1 206 ? -0.686 -10.449 -12.679 1.00 95.94 206 ALA A N 1
ATOM 1635 C CA . ALA A 1 206 ? -1.383 -9.537 -13.592 1.00 95.94 206 ALA A CA 1
ATOM 1636 C C . ALA A 1 206 ? -0.502 -8.899 -14.683 1.00 95.94 206 ALA A C 1
ATOM 1638 O O . ALA A 1 206 ? -1.022 -8.175 -15.530 1.00 95.94 206 ALA A O 1
ATOM 1639 N N . GLY A 1 207 ? 0.808 -9.160 -14.713 1.00 96.81 207 GLY A N 1
ATOM 1640 C CA . GLY A 1 207 ? 1.718 -8.585 -15.711 1.00 96.81 207 GLY A CA 1
ATOM 1641 C C . GLY A 1 207 ? 1.769 -9.328 -17.051 1.00 96.81 207 GLY A C 1
ATOM 1642 O O . GLY A 1 207 ? 2.076 -8.713 -18.073 1.00 96.81 207 GLY A O 1
ATOM 1643 N N . ILE A 1 208 ? 1.438 -10.624 -17.086 1.00 98.00 208 ILE A N 1
ATOM 1644 C CA . ILE A 1 208 ? 1.473 -11.429 -18.322 1.00 98.00 208 ILE A CA 1
ATOM 1645 C C . ILE A 1 208 ? 0.482 -10.914 -19.384 1.00 98.00 208 ILE A C 1
ATOM 1647 O O . ILE A 1 208 ? 0.926 -10.640 -20.504 1.00 98.00 208 ILE A O 1
ATOM 1651 N N . PRO A 1 209 ? -0.824 -10.720 -19.092 1.00 98.25 209 PRO A N 1
ATOM 1652 C CA . PRO A 1 209 ? -1.766 -10.228 -20.098 1.00 98.25 209 PRO A CA 1
ATOM 1653 C C . PRO A 1 209 ? -1.368 -8.885 -20.743 1.00 98.25 209 PRO A C 1
ATOM 1655 O O . PRO A 1 209 ? -1.335 -8.815 -21.977 1.00 98.25 209 PRO A O 1
ATOM 1658 N N . PRO A 1 210 ? -1.002 -7.821 -19.990 1.00 97.62 210 PRO A N 1
ATOM 1659 C CA . PRO A 1 210 ? -0.585 -6.568 -20.609 1.00 97.62 210 PRO A CA 1
ATOM 1660 C C . PRO A 1 210 ? 0.749 -6.690 -21.357 1.00 97.62 210 PRO A C 1
ATOM 1662 O O . PRO A 1 210 ? 0.936 -5.959 -22.330 1.00 97.62 210 PRO A O 1
ATOM 1665 N N . LEU A 1 211 ? 1.653 -7.606 -20.980 1.00 98.31 211 LEU A N 1
ATOM 1666 C CA . LEU A 1 211 ? 2.876 -7.863 -21.750 1.00 98.31 211 LEU A CA 1
ATOM 1667 C C . LEU A 1 211 ? 2.567 -8.485 -23.116 1.00 98.31 211 LEU A C 1
ATOM 1669 O O . LEU A 1 211 ? 3.091 -8.017 -24.127 1.00 98.31 211 LEU A O 1
ATOM 1673 N N . ILE A 1 212 ? 1.695 -9.497 -23.164 1.00 98.50 212 ILE A N 1
ATOM 1674 C CA . ILE A 1 212 ? 1.249 -10.111 -24.426 1.00 98.50 212 ILE A CA 1
ATOM 1675 C C . ILE A 1 212 ? 0.636 -9.043 -25.336 1.00 98.50 212 ILE A C 1
ATOM 1677 O O . ILE A 1 212 ? 0.977 -8.965 -26.517 1.00 98.50 212 ILE A O 1
ATOM 1681 N N . ASN A 1 213 ? -0.206 -8.172 -24.774 1.00 98.31 213 ASN A N 1
ATOM 1682 C CA . ASN A 1 213 ? -0.795 -7.057 -25.508 1.00 98.31 213 ASN A CA 1
ATOM 1683 C C . ASN A 1 213 ? 0.271 -6.103 -26.078 1.00 98.31 213 ASN A C 1
ATOM 1685 O O . ASN A 1 213 ? 0.207 -5.735 -27.253 1.00 98.31 213 ASN A O 1
ATOM 1689 N N . ALA A 1 214 ? 1.283 -5.747 -25.278 1.00 98.19 214 ALA A N 1
ATOM 1690 C CA . ALA A 1 214 ? 2.374 -4.873 -25.711 1.00 98.19 214 ALA A CA 1
ATOM 1691 C C . ALA A 1 214 ? 3.147 -5.472 -26.892 1.00 98.19 214 ALA A C 1
ATOM 1693 O O . ALA A 1 214 ? 3.459 -4.763 -27.851 1.00 98.19 214 ALA A O 1
ATOM 1694 N N . VAL A 1 215 ? 3.421 -6.780 -26.840 1.00 98.25 215 VAL A N 1
ATOM 1695 C CA . VAL A 1 215 ? 4.103 -7.517 -27.912 1.00 98.25 215 VAL A CA 1
ATOM 1696 C C . VAL A 1 215 ? 3.243 -7.566 -29.174 1.00 98.25 215 VAL A C 1
ATOM 1698 O O . VAL A 1 215 ? 3.734 -7.231 -30.252 1.00 98.25 215 VAL A O 1
ATOM 1701 N N . TYR A 1 216 ? 1.960 -7.915 -29.049 1.00 98.44 216 TYR A N 1
ATOM 1702 C CA . TYR A 1 216 ? 1.023 -7.981 -30.176 1.00 98.44 216 TYR A CA 1
ATOM 1703 C C . TYR A 1 216 ? 0.924 -6.642 -30.920 1.00 98.44 216 TYR A C 1
ATOM 1705 O O . TYR A 1 216 ? 1.047 -6.588 -32.144 1.00 98.44 216 TYR A O 1
ATOM 1713 N N . HIS A 1 217 ? 0.798 -5.542 -30.175 1.00 98.25 217 HIS A N 1
ATOM 1714 C CA . HIS A 1 217 ? 0.731 -4.190 -30.731 1.00 98.25 217 HIS A CA 1
ATOM 1715 C C . HIS A 1 217 ? 2.098 -3.573 -31.058 1.00 98.25 217 HIS A C 1
ATOM 1717 O O . HIS A 1 217 ? 2.149 -2.425 -31.504 1.00 98.25 217 HIS A O 1
ATOM 1723 N N . LYS A 1 218 ? 3.202 -4.307 -30.855 1.00 97.88 218 LYS A N 1
ATOM 1724 C CA . LYS A 1 218 ? 4.581 -3.836 -31.078 1.00 97.88 218 LYS A CA 1
ATOM 1725 C C . LYS A 1 218 ? 4.858 -2.497 -30.384 1.00 97.88 218 LYS A C 1
ATOM 1727 O O . LYS A 1 218 ? 5.498 -1.608 -30.949 1.00 97.88 218 LYS A O 1
ATOM 1732 N N . VAL A 1 219 ? 4.344 -2.330 -29.165 1.00 98.19 219 VAL A N 1
ATOM 1733 C CA . VAL A 1 219 ? 4.476 -1.078 -28.415 1.00 98.19 219 VAL A CA 1
ATOM 1734 C C . VAL A 1 219 ? 5.941 -0.897 -27.993 1.00 98.19 219 VAL A C 1
ATOM 1736 O O . VAL A 1 219 ? 6.487 -1.778 -27.328 1.00 98.19 219 VAL A O 1
ATOM 1739 N N . PRO A 1 220 ? 6.609 0.223 -28.341 1.00 97.25 220 PRO A N 1
ATOM 1740 C CA . PRO A 1 220 ? 8.044 0.370 -28.119 1.00 97.25 220 PRO A CA 1
ATOM 1741 C C . PRO A 1 220 ? 8.334 0.821 -26.683 1.00 97.25 220 PRO A C 1
ATOM 1743 O O . PRO A 1 220 ? 8.550 2.009 -26.419 1.00 97.25 220 PRO A O 1
ATOM 1746 N N . LEU A 1 221 ? 8.324 -0.134 -25.756 1.00 97.12 221 LEU A N 1
ATOM 1747 C CA . LEU A 1 221 ? 8.615 0.043 -24.333 1.00 97.12 221 LEU A CA 1
ATOM 1748 C C . LEU A 1 221 ? 9.646 -0.983 -23.844 1.00 97.12 221 LEU A C 1
ATOM 1750 O O . LEU A 1 221 ? 9.851 -2.021 -24.472 1.00 97.12 221 LEU A O 1
ATOM 1754 N N . THR A 1 222 ? 10.284 -0.700 -22.711 1.00 97.56 222 THR A N 1
ATOM 1755 C CA . THR A 1 222 ? 11.162 -1.655 -22.018 1.00 97.56 222 THR A CA 1
ATOM 1756 C C . THR A 1 222 ? 10.452 -2.170 -20.774 1.00 97.56 222 THR A C 1
ATOM 1758 O O . THR A 1 222 ? 10.013 -1.369 -19.956 1.00 97.56 222 THR A O 1
ATOM 1761 N N . VAL A 1 223 ? 10.373 -3.487 -20.594 1.00 97.88 223 VAL A N 1
ATOM 1762 C CA . VAL A 1 223 ? 9.908 -4.094 -19.337 1.00 97.88 223 VAL A CA 1
ATOM 1763 C C . VAL A 1 223 ? 11.107 -4.647 -18.580 1.00 97.88 223 VAL A C 1
ATOM 1765 O O . VAL A 1 223 ? 11.929 -5.357 -19.155 1.00 97.88 223 VAL A O 1
ATOM 1768 N N . ILE A 1 224 ? 11.209 -4.316 -17.296 1.00 97.56 224 ILE A N 1
ATOM 1769 C CA . ILE A 1 224 ? 12.203 -4.855 -16.369 1.00 97.56 224 ILE A CA 1
ATOM 1770 C C . ILE A 1 224 ? 11.446 -5.635 -15.298 1.00 97.56 224 ILE A C 1
ATOM 1772 O O . ILE A 1 224 ? 10.730 -5.045 -14.487 1.00 97.56 224 ILE A O 1
ATOM 1776 N N . ILE A 1 225 ? 11.621 -6.954 -15.301 1.00 97.12 225 ILE A N 1
ATOM 1777 C CA . ILE A 1 225 ? 11.076 -7.840 -14.274 1.00 97.12 225 ILE A CA 1
ATOM 1778 C C . ILE A 1 225 ? 12.122 -7.964 -13.162 1.00 97.12 225 ILE A C 1
ATOM 1780 O O . ILE A 1 225 ? 13.253 -8.388 -13.397 1.00 97.12 225 ILE A O 1
ATOM 1784 N N . LEU A 1 226 ? 11.764 -7.518 -11.963 1.00 95.75 226 LEU A N 1
ATOM 1785 C CA . LEU A 1 226 ? 12.581 -7.561 -10.758 1.00 95.75 226 LEU A CA 1
ATOM 1786 C C . LEU A 1 226 ? 12.279 -8.868 -10.032 1.00 95.75 226 LEU A C 1
ATOM 1788 O O . LEU A 1 226 ? 11.511 -8.885 -9.076 1.00 95.75 226 LEU A O 1
ATOM 1792 N N . ASP A 1 227 ? 12.884 -9.942 -10.524 1.00 95.12 227 ASP A N 1
ATOM 1793 C CA . ASP A 1 227 ? 12.706 -11.283 -9.984 1.00 95.12 227 ASP A CA 1
ATOM 1794 C C . ASP A 1 227 ? 13.553 -11.490 -8.725 1.00 95.12 227 ASP A C 1
ATOM 1796 O O . ASP A 1 227 ? 14.775 -11.300 -8.740 1.00 95.12 227 ASP A O 1
ATOM 1800 N N . ASN A 1 228 ? 12.890 -11.820 -7.619 1.00 93.69 228 ASN A N 1
ATOM 1801 C CA . ASN A 1 228 ? 13.540 -12.245 -6.383 1.00 93.69 228 ASN A CA 1
ATOM 1802 C C . ASN A 1 228 ? 13.035 -13.608 -5.878 1.00 93.69 228 ASN A C 1
ATOM 1804 O O . ASN A 1 228 ? 13.463 -14.024 -4.802 1.00 93.69 228 ASN A O 1
ATOM 1808 N N . GLY A 1 229 ? 12.180 -14.296 -6.643 1.00 94.19 229 GLY A N 1
ATOM 1809 C CA . GLY A 1 229 ? 11.619 -15.608 -6.316 1.00 94.19 229 GLY A CA 1
ATOM 1810 C C . GLY A 1 229 ? 10.574 -15.621 -5.198 1.00 94.19 229 GLY A C 1
ATOM 1811 O O . GLY A 1 229 ? 10.182 -16.702 -4.764 1.00 94.19 229 GLY A O 1
ATOM 1812 N N . TRP A 1 230 ? 10.131 -14.467 -4.694 1.00 93.56 230 TRP A N 1
ATOM 1813 C CA . TRP A 1 230 ? 9.191 -14.379 -3.574 1.00 93.56 230 TRP A CA 1
ATOM 1814 C C . TRP A 1 230 ? 8.249 -13.184 -3.711 1.00 93.56 230 TRP A C 1
ATOM 1816 O O . TRP A 1 230 ? 8.567 -12.142 -4.286 1.00 93.56 230 TRP A O 1
ATOM 1826 N N . THR A 1 231 ? 7.074 -13.262 -3.089 1.00 94.81 231 THR A N 1
ATOM 1827 C CA . THR A 1 231 ? 6.256 -12.064 -2.847 1.00 94.81 231 THR A CA 1
ATOM 1828 C C . THR A 1 231 ? 6.815 -11.319 -1.628 1.00 94.81 231 THR A C 1
ATOM 1830 O O . THR A 1 231 ? 6.273 -11.335 -0.529 1.00 94.81 231 THR A O 1
ATOM 1833 N N . ALA A 1 232 ? 7.981 -10.691 -1.795 1.00 92.88 232 ALA A N 1
ATOM 1834 C CA . ALA A 1 232 ? 8.803 -10.243 -0.667 1.00 92.88 232 ALA A CA 1
ATOM 1835 C C . ALA A 1 232 ? 8.155 -9.154 0.215 1.00 92.88 232 ALA A C 1
ATOM 1837 O O . ALA A 1 232 ? 8.277 -9.195 1.436 1.00 92.88 232 ALA A O 1
ATOM 1838 N N . MET A 1 233 ? 7.470 -8.167 -0.377 1.00 93.25 233 MET A N 1
ATOM 1839 C CA . MET A 1 233 ? 6.950 -7.007 0.371 1.00 93.25 233 MET A CA 1
ATOM 1840 C C . MET A 1 233 ? 5.804 -7.359 1.330 1.00 93.25 233 MET A C 1
ATOM 1842 O O . MET A 1 233 ? 5.599 -6.641 2.309 1.00 93.25 233 MET A O 1
ATOM 1846 N N . THR A 1 234 ? 5.057 -8.423 1.049 1.00 92.00 234 THR A N 1
ATOM 1847 C CA . THR A 1 234 ? 3.889 -8.839 1.838 1.00 92.00 234 THR A CA 1
ATOM 1848 C C . THR A 1 234 ? 4.251 -9.744 3.011 1.00 92.00 234 THR A C 1
ATOM 1850 O O . THR A 1 234 ? 3.504 -9.781 3.983 1.00 92.00 234 THR A O 1
ATOM 1853 N N . GLY A 1 235 ? 5.447 -10.338 3.000 1.00 92.31 235 GLY A N 1
ATOM 1854 C CA . GLY A 1 235 ? 5.861 -11.275 4.041 1.00 92.31 235 GLY A CA 1
ATOM 1855 C C . GLY A 1 235 ? 6.630 -12.497 3.546 1.00 92.31 235 GLY A C 1
ATOM 1856 O O . GLY A 1 235 ? 6.749 -13.445 4.314 1.00 92.31 235 GLY A O 1
ATOM 1857 N N . PHE A 1 236 ? 7.181 -12.469 2.323 1.00 92.19 236 PHE A N 1
ATOM 1858 C CA . PHE A 1 236 ? 7.854 -13.608 1.677 1.00 92.19 236 PHE A CA 1
ATOM 1859 C C . PHE A 1 236 ? 6.913 -14.779 1.366 1.00 92.19 236 PHE A C 1
ATOM 1861 O O . PHE A 1 236 ? 7.272 -15.941 1.529 1.00 92.19 236 PHE A O 1
ATOM 1868 N N . GLU A 1 237 ? 5.707 -14.487 0.891 1.00 94.12 237 GLU A N 1
ATOM 1869 C CA . GLU A 1 237 ? 4.785 -15.510 0.408 1.00 94.12 237 GLU A CA 1
ATOM 1870 C C . GLU A 1 237 ? 5.300 -16.149 -0.884 1.00 94.12 237 GLU A C 1
ATOM 1872 O O . GLU A 1 237 ? 5.881 -15.479 -1.749 1.00 94.12 237 GLU A O 1
ATOM 1877 N N . GLU A 1 238 ? 5.037 -17.446 -1.028 1.00 94.56 238 GLU A N 1
ATOM 1878 C CA . GLU A 1 238 ? 5.330 -18.200 -2.243 1.00 94.56 238 GLU A CA 1
ATOM 1879 C C . GLU A 1 238 ? 4.572 -17.624 -3.448 1.00 94.56 238 GLU A C 1
ATOM 1881 O O . GLU A 1 238 ? 3.453 -17.112 -3.342 1.00 94.56 238 GLU A O 1
ATOM 1886 N N . ASN A 1 239 ? 5.193 -17.709 -4.618 1.00 94.00 239 ASN A N 1
ATOM 1887 C CA . ASN A 1 239 ? 4.605 -17.359 -5.901 1.00 94.00 239 ASN A CA 1
ATOM 1888 C C . ASN A 1 239 ? 5.050 -18.376 -6.975 1.00 94.00 239 ASN A C 1
ATOM 1890 O O . ASN A 1 239 ? 5.890 -19.232 -6.701 1.00 94.00 239 ASN A O 1
ATOM 1894 N N . PRO A 1 240 ? 4.516 -18.320 -8.208 1.00 94.75 240 PRO A N 1
ATOM 1895 C CA . PRO A 1 240 ? 4.861 -19.296 -9.249 1.00 94.75 240 PRO A CA 1
ATOM 1896 C C . PRO A 1 240 ? 6.350 -19.377 -9.638 1.00 94.75 240 PRO A C 1
ATOM 1898 O O . PRO A 1 240 ? 6.763 -20.373 -10.225 1.00 94.75 240 PRO A O 1
ATOM 1901 N N . GLY A 1 241 ? 7.145 -18.346 -9.347 1.00 91.69 241 GLY A N 1
ATOM 1902 C CA . GLY A 1 241 ? 8.598 -18.310 -9.531 1.00 91.69 241 GLY A CA 1
ATOM 1903 C C . GLY A 1 241 ? 9.402 -18.745 -8.303 1.00 91.69 241 GLY A C 1
ATOM 1904 O O . GLY A 1 241 ? 10.631 -18.762 -8.365 1.00 91.69 241 GLY A O 1
ATOM 1905 N N . THR A 1 242 ? 8.751 -19.102 -7.194 1.00 94.38 242 THR A N 1
ATOM 1906 C CA . THR A 1 242 ? 9.438 -19.559 -5.985 1.00 94.38 242 THR A CA 1
ATOM 1907 C C . THR A 1 242 ? 10.097 -20.915 -6.209 1.00 94.38 242 THR A C 1
ATOM 1909 O O . THR A 1 242 ? 9.445 -21.910 -6.525 1.00 94.38 242 THR A O 1
ATOM 1912 N N . ILE A 1 243 ? 11.418 -20.955 -6.026 1.00 86.25 243 ILE A N 1
ATOM 1913 C CA . ILE A 1 243 ? 12.205 -22.187 -6.063 1.00 86.25 243 ILE A CA 1
ATOM 1914 C C . ILE A 1 243 ? 12.300 -22.723 -4.637 1.00 86.25 243 ILE A C 1
ATOM 1916 O O . ILE A 1 243 ? 12.972 -22.133 -3.791 1.00 86.25 243 ILE A O 1
ATOM 1920 N N . ASN A 1 244 ? 11.651 -23.858 -4.390 1.00 76.75 244 ASN A N 1
ATOM 1921 C CA . ASN A 1 244 ? 11.811 -24.604 -3.147 1.00 76.75 244 ASN A CA 1
ATOM 1922 C C . ASN A 1 244 ? 13.196 -25.268 -3.153 1.00 76.75 244 ASN A C 1
ATOM 1924 O O . ASN A 1 244 ? 13.424 -26.204 -3.922 1.00 76.75 244 ASN A O 1
ATOM 1928 N N . LEU A 1 245 ? 14.121 -24.725 -2.355 1.00 62.09 245 LEU A N 1
ATOM 1929 C CA . LEU A 1 245 ? 15.453 -25.293 -2.110 1.00 62.09 245 LEU A CA 1
ATOM 1930 C C . LEU A 1 245 ? 15.411 -26.362 -1.017 1.00 62.09 245 LEU A C 1
ATOM 1932 O O . LEU A 1 245 ? 14.685 -26.154 -0.019 1.00 62.09 245 LEU A O 1
#

Organism: NCBI:txid412755

Sequence (245 aa):
EGNFKEALKKYNLKLSWLKIGMVHPLPEERIKEFLEKVDRVLVLEELDPLVEAEVIRIACLLNKKVEILGKYDKTLSLIGNYSFKKIKKTLEVLLKTRLESEQDSKILEKAKELEVKRPTSFCIGCPHRGTYFALNKAIKNLKYKKEEIIITGDIGCTILGMSKPFDSCWTEVAMGASIGLAQGFKWAGIKKPVIATIGDSTFFHAGIPPLINAVYHKVPLTVIILDNGWTAMTGFEENPGTINL

InterPro domains:
  IPR009014 Transketolase C-terminal/Pyruvate-ferredoxin oxidoreductase domain II [G3DSA:3.40.50.920] (3-89)
  IPR009014 Transketolase C-terminal/Pyruvate-ferredoxin oxidoreductase domain II [SSF52922] (5-76)
  IPR011766 Thiamine pyrophosphate enzyme, TPP-binding [PF02775] (170-240)
  IPR029061 Thiamin diphosphate-binding fold [SSF52518] (113-236)
  IPR045025 TPP-binding domain containing protein HACL1-like [PTHR43710] (19-239)